Protein AF-A0A847F8D8-F1 (afdb_monomer_lite)

pLDDT: mean 90.87, std 8.26, range [49.06, 98.25]

Foldseek 3Di:
DDPVVVVVVVVVLLVLLVVVAVLQVCCQQFQLEFEAEPNHTSPPDHSVVVQVSQQCLCVVLVDRHRSVLVVLLSVLSVVQLFANDYYHSSVQVSVVVVDPDPDDSSVSSCVVRVVGGPCRNDPDDAQAEEEEADLPPVNLVVVLVQLVSPSNSNRYAHAEYEDADDDPCVLVVSLVCSQADPVPGGRPFDWDADPVQCWIQTNNRTYHYHHDDALQVDDCVVSVDDNHHYDYPVVPDDDPVRVCSNVD

Sequence (248 aa):
MTKTNHLNQWKRKEELAERLLPLAGSLYRDFGVSVYVSGKSLLQLSPAEIIEAHRQARELWQEELDIADSLVVMETIRDLRPASARVDIARLVGHYRGEDNAGSLEDYTKQVLADIAGKNGDNGGDPQDVILYGFGRIGRLMARVLIDKTGGGDRCRLRAVVVRPGVAGDLKKRASLLQYDSVHGEFPGTVEVIEEEDALIVNGNYIQFIRASSPEEIDYTKYDIKDAIVVDNTGVFRDREGLSRHLE

Secondary structure (DSSP, 8-state):
--HHHHHHHHHHHHHHHHHHHHHHHHHHHHH-EEEEETTEEGGG--HHHHHHHHHHTHHHHSSPPPHHHHHHHHHHHHHH-PBSEEEEHHHHHHHHHHS---S-HHHHHHHHTGGGTT-TB--SS--EEEEEE--SHHHHHHHHHHHHTTTSS--EEEEEEEE----TTHHHHHHHHHHEETTTEE-SS-EEEETTTTEEEETTEEEEEEE-SSGGG--GGGGT--SPEEEE-SSS--SHHHHHGGG-

Radius of gyration: 22.62 Å; chains: 1; bounding box: 59×33×72 Å

Structure (mmCIF, N/CA/C/O backbone):
data_AF-A0A847F8D8-F1
#
_entry.id   AF-A0A847F8D8-F1
#
loop_
_atom_site.group_PDB
_atom_site.id
_atom_site.type_symbol
_atom_site.label_atom_id
_atom_site.label_alt_id
_atom_site.label_comp_id
_atom_site.label_asym_id
_atom_site.label_entity_id
_atom_site.label_seq_id
_atom_site.pdbx_PDB_ins_code
_atom_site.Cartn_x
_atom_site.Cartn_y
_atom_site.Cartn_z
_atom_site.occupancy
_atom_site.B_iso_or_equiv
_atom_site.auth_seq_id
_atom_site.auth_comp_id
_atom_site.auth_asym_id
_atom_site.auth_atom_id
_atom_site.pdbx_PDB_model_num
ATOM 1 N N . MET A 1 1 ? -9.992 16.720 38.446 1.00 51.34 1 MET A N 1
ATOM 2 C CA . MET A 1 1 ? -9.142 15.573 38.055 1.00 51.34 1 MET A CA 1
ATOM 3 C C . MET A 1 1 ? -7.708 15.861 38.483 1.00 51.34 1 MET A C 1
ATOM 5 O O . MET A 1 1 ? -7.216 16.944 38.200 1.00 51.34 1 MET A O 1
ATOM 9 N N . THR A 1 2 ? -7.062 14.968 39.233 1.00 49.06 2 THR A N 1
ATOM 10 C CA . THR A 1 2 ? -5.659 15.117 39.671 1.00 49.06 2 THR A CA 1
ATOM 11 C C . THR A 1 2 ? -4.694 14.853 38.510 1.00 49.06 2 THR A C 1
ATOM 13 O O . THR A 1 2 ? -4.996 14.048 37.634 1.00 49.06 2 THR A O 1
ATOM 16 N N . LYS A 1 3 ? -3.520 15.505 38.495 1.00 60.41 3 LYS A N 1
ATOM 17 C CA . LYS A 1 3 ? -2.505 15.384 37.420 1.00 60.41 3 LYS A CA 1
ATOM 18 C C . LYS A 1 3 ? -2.132 13.926 37.085 1.00 60.41 3 LYS A C 1
ATOM 20 O O . LYS A 1 3 ? -1.938 13.601 35.920 1.00 60.41 3 LYS A O 1
ATOM 25 N N . THR A 1 4 ? -2.123 13.037 38.081 1.00 63.59 4 THR A N 1
ATOM 26 C CA . THR A 1 4 ? -1.890 11.587 37.928 1.00 63.59 4 THR A CA 1
ATOM 27 C C . THR A 1 4 ? -2.934 10.896 37.041 1.00 63.59 4 THR A C 1
ATOM 29 O O . THR A 1 4 ? -2.613 9.935 36.350 1.00 63.59 4 THR A O 1
ATOM 32 N N . ASN A 1 5 ? -4.171 11.403 37.004 1.00 80.75 5 ASN A N 1
ATOM 33 C CA . ASN A 1 5 ? -5.249 10.824 36.204 1.00 80.75 5 ASN A CA 1
ATOM 34 C C . ASN A 1 5 ? -5.017 11.026 34.696 1.00 80.75 5 ASN A C 1
ATOM 36 O O . ASN A 1 5 ? -5.225 10.105 33.915 1.00 80.75 5 ASN A O 1
ATOM 40 N N . HIS A 1 6 ? -4.503 12.192 34.289 1.00 82.56 6 HIS A N 1
ATOM 41 C CA . HIS A 1 6 ? -4.218 12.479 32.877 1.00 82.56 6 HIS A CA 1
ATOM 42 C C . HIS A 1 6 ? -3.085 11.609 32.323 1.00 82.56 6 HIS A C 1
ATOM 44 O O . HIS A 1 6 ? -3.197 11.087 31.218 1.00 82.56 6 HIS A O 1
ATOM 50 N N . LEU A 1 7 ? -2.019 11.402 33.105 1.00 85.44 7 LEU A N 1
ATOM 51 C CA . LEU A 1 7 ? -0.907 10.544 32.690 1.00 85.44 7 LEU A CA 1
ATOM 52 C C . LEU A 1 7 ? -1.338 9.077 32.565 1.00 85.44 7 LEU A C 1
ATOM 54 O O . LEU A 1 7 ? -0.949 8.402 31.618 1.00 85.44 7 LEU A O 1
ATOM 58 N N . ASN A 1 8 ? -2.162 8.584 33.491 1.00 90.19 8 ASN A N 1
ATOM 59 C CA . ASN A 1 8 ? -2.668 7.212 33.425 1.00 90.19 8 ASN A CA 1
ATOM 60 C C . ASN A 1 8 ? -3.623 7.005 32.240 1.00 90.19 8 ASN A C 1
ATOM 62 O O . ASN A 1 8 ? -3.561 5.967 31.587 1.00 90.19 8 ASN A O 1
ATOM 66 N N . GLN A 1 9 ? -4.466 7.994 31.927 1.00 87.94 9 GLN A N 1
ATOM 67 C CA . GLN A 1 9 ? -5.305 7.965 30.725 1.00 87.94 9 GLN A CA 1
ATOM 68 C C . GLN A 1 9 ? -4.467 7.926 29.444 1.00 87.94 9 GLN A C 1
ATOM 70 O O . GLN A 1 9 ? -4.774 7.144 28.550 1.00 87.94 9 GLN A O 1
ATOM 75 N N . TRP A 1 10 ? -3.395 8.724 29.370 1.00 90.19 10 TRP A N 1
ATOM 76 C CA . TRP A 1 10 ? -2.467 8.686 28.239 1.00 90.19 10 TRP A CA 1
ATOM 77 C C . TRP A 1 10 ? -1.829 7.305 28.074 1.00 90.19 10 TRP A C 1
ATOM 79 O O . TRP A 1 10 ? -1.925 6.723 27.000 1.00 90.19 10 TRP A O 1
ATOM 89 N N . LYS A 1 11 ? -1.267 6.740 29.152 1.00 92.56 11 LYS A N 1
ATOM 90 C CA . LYS A 1 11 ? -0.649 5.402 29.129 1.00 92.56 11 LYS A CA 1
ATOM 91 C C . LYS A 1 11 ? -1.610 4.319 28.642 1.00 92.56 11 LYS A C 1
ATOM 93 O O . LYS A 1 11 ? -1.214 3.446 27.885 1.00 92.56 11 LYS A O 1
ATOM 98 N N . ARG A 1 12 ? -2.883 4.395 29.040 1.00 93.38 12 ARG A N 1
ATOM 99 C CA . ARG A 1 12 ? -3.911 3.457 28.572 1.00 93.38 12 ARG A CA 1
ATOM 100 C C . ARG A 1 12 ? -4.203 3.614 27.076 1.00 93.38 12 ARG A C 1
ATOM 102 O O . ARG A 1 12 ? -4.394 2.618 26.390 1.00 93.38 12 ARG A O 1
ATOM 109 N N . LYS A 1 13 ? -4.253 4.850 26.567 1.00 94.00 13 LYS A N 1
ATOM 110 C CA . LYS A 1 13 ? -4.415 5.110 25.127 1.00 94.00 13 LYS A CA 1
ATOM 111 C C . LYS A 1 13 ? -3.215 4.598 24.327 1.00 94.00 13 LYS A C 1
ATOM 113 O O . LYS A 1 13 ? -3.406 4.025 23.262 1.00 94.00 13 LYS A O 1
ATOM 118 N N . GLU A 1 14 ? -2.012 4.775 24.859 1.00 95.62 14 GLU A N 1
ATOM 119 C CA . GLU A 1 14 ? -0.760 4.293 24.270 1.00 95.62 14 GLU A CA 1
ATOM 120 C C . GLU A 1 14 ? -0.717 2.762 24.199 1.00 95.62 14 GLU A C 1
ATOM 122 O O . GLU A 1 14 ? -0.520 2.224 23.115 1.00 95.62 14 GLU A O 1
ATOM 127 N N . GLU A 1 15 ? -1.047 2.065 25.291 1.00 96.81 15 GLU A N 1
ATOM 128 C CA . GLU A 1 15 ? -1.172 0.599 25.319 1.00 96.81 15 GLU A CA 1
ATOM 129 C C . GLU A 1 15 ? -2.166 0.081 24.263 1.00 96.81 15 GLU A C 1
ATOM 131 O O . GLU A 1 15 ? -1.890 -0.877 23.541 1.00 96.81 15 GLU A O 1
ATOM 136 N N . LEU A 1 16 ? -3.335 0.719 24.139 1.00 96.38 16 LEU A N 1
ATOM 137 C CA . LEU A 1 16 ? -4.322 0.339 23.126 1.00 96.38 16 LEU A CA 1
ATOM 138 C C . LEU A 1 16 ? -3.817 0.617 21.705 1.00 96.38 16 LEU A C 1
ATOM 140 O O . LEU A 1 16 ? -3.985 -0.227 20.829 1.00 96.38 16 LEU A O 1
ATOM 144 N N . ALA A 1 17 ? -3.172 1.761 21.470 1.00 96.06 17 ALA A N 1
ATOM 145 C CA . ALA A 1 17 ? -2.610 2.106 20.168 1.00 96.06 17 ALA A CA 1
ATOM 146 C C . ALA A 1 17 ? -1.501 1.128 19.741 1.00 96.06 17 ALA A C 1
ATOM 148 O O . ALA A 1 17 ? -1.467 0.711 18.584 1.00 96.06 17 ALA A O 1
ATOM 149 N N . GLU A 1 18 ? -0.649 0.692 20.672 1.00 96.62 18 GLU A N 1
ATOM 150 C CA . GLU A 1 18 ? 0.360 -0.346 20.429 1.00 96.62 18 GLU A CA 1
ATOM 151 C C . GLU A 1 18 ? -0.264 -1.677 20.000 1.00 96.62 18 GLU A C 1
ATOM 153 O O . GLU A 1 18 ? 0.295 -2.366 19.149 1.00 96.62 18 GLU A O 1
ATOM 158 N N . ARG A 1 19 ? -1.448 -2.027 20.522 1.00 97.06 19 ARG A N 1
ATOM 159 C CA . ARG A 1 19 ? -2.194 -3.225 20.096 1.00 97.06 19 ARG A CA 1
ATOM 160 C C . ARG A 1 19 ? -2.784 -3.098 18.692 1.00 97.06 19 ARG A C 1
ATOM 162 O O . ARG A 1 19 ? -2.912 -4.113 18.006 1.00 97.06 19 ARG A O 1
ATOM 169 N N . LEU A 1 20 ? -3.130 -1.888 18.246 1.00 96.75 20 LEU A N 1
ATOM 170 C CA . LEU A 1 20 ? -3.666 -1.668 16.898 1.00 96.75 20 LEU A CA 1
ATOM 171 C C . LEU A 1 20 ? -2.607 -1.880 15.811 1.00 96.75 20 LEU A C 1
ATOM 173 O O . LEU A 1 20 ? -2.947 -2.350 14.730 1.00 96.75 20 LEU A O 1
ATOM 177 N N . LEU A 1 21 ? -1.334 -1.584 16.086 1.00 94.88 21 LEU A N 1
ATOM 178 C CA . LEU A 1 21 ? -0.241 -1.714 15.114 1.00 94.88 21 LEU A CA 1
ATOM 179 C C . LEU A 1 21 ? -0.084 -3.125 14.518 1.00 94.88 21 LEU A C 1
ATOM 181 O O . LEU A 1 21 ? -0.177 -3.264 13.293 1.00 94.88 21 LEU A O 1
ATOM 185 N N . PRO A 1 22 ? 0.130 -4.192 15.318 1.00 95.19 22 PRO A N 1
ATOM 186 C CA . PRO A 1 22 ? 0.265 -5.536 14.771 1.00 95.19 22 PRO A CA 1
ATOM 187 C C . PRO A 1 22 ? -1.022 -5.999 14.089 1.00 95.19 22 PRO A C 1
ATOM 189 O O . PRO A 1 22 ? -0.943 -6.706 13.086 1.00 95.19 22 PRO A O 1
ATOM 192 N N . LEU A 1 23 ? -2.186 -5.566 14.587 1.00 96.50 23 LEU A N 1
ATOM 193 C CA . LEU A 1 23 ? -3.485 -5.921 14.027 1.00 96.50 23 LEU A CA 1
ATOM 194 C C . LEU A 1 23 ? -3.730 -5.253 12.666 1.00 96.50 23 LEU A C 1
ATOM 196 O O . LEU A 1 23 ? -4.197 -5.908 11.741 1.00 96.50 23 LEU A O 1
ATOM 200 N N . ALA A 1 24 ? -3.359 -3.980 12.499 1.00 95.12 24 ALA A N 1
ATOM 201 C CA . ALA A 1 24 ? -3.389 -3.303 11.203 1.00 95.12 24 ALA A CA 1
ATOM 202 C C . ALA A 1 24 ? -2.470 -4.024 10.209 1.00 95.12 24 ALA A C 1
ATOM 204 O O . ALA A 1 24 ? -2.883 -4.336 9.093 1.00 95.12 24 ALA A O 1
ATOM 205 N N . GLY A 1 25 ? -1.251 -4.357 10.646 1.00 92.12 25 GLY A N 1
ATOM 206 C CA . GLY A 1 25 ? -0.294 -5.108 9.839 1.00 92.12 25 GLY A CA 1
ATOM 207 C C . GLY A 1 25 ? -0.801 -6.493 9.426 1.00 92.12 25 GLY A C 1
ATOM 208 O O . GLY A 1 25 ? -0.616 -6.876 8.274 1.00 92.12 25 GLY A O 1
ATOM 209 N N . SER A 1 26 ? -1.443 -7.244 10.328 1.00 93.00 26 SER A N 1
ATOM 210 C CA . SER A 1 26 ? -2.018 -8.556 9.996 1.00 93.00 26 SER A CA 1
ATOM 211 C C . SER A 1 26 ? -3.212 -8.431 9.056 1.00 93.00 26 SER A C 1
ATOM 213 O O . SER A 1 26 ? -3.276 -9.142 8.066 1.00 93.00 26 SER A O 1
ATOM 215 N N . LEU A 1 27 ? -4.123 -7.482 9.293 1.00 93.88 27 LEU A N 1
ATOM 216 C CA . LEU A 1 27 ? -5.275 -7.249 8.414 1.00 93.88 27 LEU A CA 1
ATOM 217 C C . LEU A 1 27 ? -4.852 -6.917 6.977 1.00 93.88 27 LEU A C 1
ATOM 219 O O . LEU A 1 27 ? -5.444 -7.419 6.020 1.00 93.88 27 LEU A O 1
ATOM 223 N N . TYR A 1 28 ? -3.798 -6.116 6.829 1.00 90.44 28 TYR A N 1
ATOM 224 C CA . TYR A 1 28 ? -3.234 -5.786 5.527 1.00 90.44 28 TYR A CA 1
ATOM 225 C C . TYR A 1 28 ? -2.573 -6.989 4.857 1.00 90.44 28 TYR A C 1
ATOM 227 O O . TYR A 1 28 ? -2.882 -7.275 3.708 1.00 90.44 28 TYR A O 1
ATOM 235 N N . ARG A 1 29 ? -1.697 -7.719 5.558 1.00 87.62 29 ARG A N 1
ATOM 236 C CA . ARG A 1 29 ? -0.964 -8.849 4.960 1.00 87.62 29 ARG A CA 1
ATOM 237 C C . ARG A 1 29 ? -1.841 -10.066 4.682 1.00 87.62 29 ARG A C 1
ATOM 239 O O . ARG A 1 29 ? -1.663 -10.711 3.656 1.00 87.62 29 ARG A O 1
ATOM 246 N N . ASP A 1 30 ? -2.752 -10.383 5.594 1.00 90.06 30 ASP A N 1
ATOM 247 C CA . ASP A 1 30 ? -3.495 -11.644 5.564 1.00 90.06 30 ASP A CA 1
ATOM 248 C C . ASP A 1 30 ? -4.779 -11.520 4.732 1.00 90.06 30 ASP A C 1
ATOM 250 O O . ASP A 1 30 ? -5.239 -12.504 4.155 1.00 90.06 30 ASP A O 1
ATOM 254 N N . PHE A 1 31 ? -5.356 -10.314 4.654 1.00 91.06 31 PHE A N 1
ATOM 255 C CA . PHE A 1 31 ? -6.635 -10.074 3.975 1.00 91.06 31 PHE A CA 1
ATOM 256 C C . PHE A 1 31 ? -6.605 -8.908 2.974 1.00 91.06 31 PHE A C 1
ATOM 258 O O . PHE A 1 31 ? -7.607 -8.646 2.312 1.00 91.06 31 PHE A O 1
ATOM 265 N N . GLY A 1 32 ? -5.501 -8.166 2.840 1.00 89.50 32 GLY A N 1
ATOM 266 C CA . GLY A 1 32 ? -5.465 -6.957 2.010 1.00 89.50 32 GLY A CA 1
ATOM 267 C C . GLY A 1 32 ? -6.419 -5.866 2.508 1.00 89.50 32 GLY A C 1
ATOM 268 O O . GLY A 1 32 ? -6.973 -5.101 1.716 1.00 89.50 32 GLY A O 1
ATOM 269 N N . VAL A 1 33 ? -6.687 -5.825 3.817 1.00 92.12 33 VAL A N 1
ATOM 270 C CA . VAL A 1 33 ? -7.542 -4.799 4.418 1.00 92.12 33 VAL A CA 1
ATOM 271 C C . VAL A 1 33 ? -6.687 -3.638 4.899 1.00 92.12 33 VAL A C 1
ATOM 273 O O . VAL A 1 33 ? -5.892 -3.761 5.828 1.00 92.12 33 VAL A O 1
ATOM 276 N N . SER A 1 34 ? -6.889 -2.480 4.280 1.00 92.19 34 SER A N 1
ATOM 277 C CA . SER A 1 34 ? -6.265 -1.229 4.701 1.00 92.19 34 SER A CA 1
ATOM 278 C C . SER A 1 34 ? -7.202 -0.477 5.639 1.00 92.19 34 SER A C 1
ATOM 280 O O . SER A 1 34 ? -8.315 -0.102 5.262 1.00 92.19 34 SER A O 1
ATOM 282 N N . VAL A 1 35 ? -6.745 -0.264 6.868 1.00 94.69 35 VAL A N 1
ATOM 283 C CA . VAL A 1 35 ? -7.531 0.358 7.936 1.00 94.69 35 VAL A CA 1
ATOM 284 C C . VAL A 1 35 ? -7.136 1.820 8.097 1.00 94.69 35 VAL A C 1
ATOM 286 O O . VAL A 1 35 ? -5.951 2.148 8.180 1.00 94.69 35 VAL A O 1
ATOM 289 N N . TYR A 1 36 ? -8.140 2.686 8.168 1.00 94.75 36 TYR A N 1
ATOM 290 C CA . TYR A 1 36 ? -7.998 4.128 8.280 1.00 94.75 36 TYR A CA 1
ATOM 291 C C . TYR A 1 36 ? -8.745 4.661 9.502 1.00 94.75 36 TYR A C 1
ATOM 293 O O . TYR A 1 36 ? -9.772 4.121 9.912 1.00 94.75 36 TYR A O 1
ATOM 301 N N . VAL A 1 37 ? -8.254 5.768 10.050 1.00 93.56 37 VAL A N 1
ATOM 302 C CA . VAL A 1 37 ? -8.972 6.597 11.022 1.00 93.56 37 VAL A CA 1
ATOM 303 C C . VAL A 1 37 ? -8.983 8.021 10.491 1.00 93.56 37 VAL A C 1
ATOM 305 O O . VAL A 1 37 ? -7.928 8.645 10.368 1.00 93.56 37 VAL A O 1
ATOM 308 N N . SER A 1 38 ? -10.168 8.532 10.152 1.00 86.12 38 SER A N 1
ATOM 309 C CA . SER A 1 38 ? -10.338 9.882 9.596 1.00 86.12 38 SER A CA 1
ATOM 310 C C . SER A 1 38 ? -9.445 10.120 8.368 1.00 86.12 38 SER A C 1
ATOM 312 O O . SER A 1 38 ? -8.762 11.139 8.256 1.00 86.12 38 SER A O 1
ATOM 314 N N . GLY A 1 39 ? -9.386 9.134 7.467 1.00 86.62 39 GLY A N 1
ATOM 315 C CA . GLY A 1 39 ? -8.574 9.171 6.248 1.00 86.62 39 GLY A CA 1
ATOM 316 C C . GLY A 1 39 ? -7.073 8.905 6.427 1.00 86.62 39 GLY A C 1
ATOM 317 O O . GLY A 1 39 ? -6.358 8.825 5.428 1.00 86.62 39 GLY A O 1
ATOM 318 N N . LYS A 1 40 ? -6.571 8.718 7.655 1.00 90.19 40 LYS A N 1
ATOM 319 C CA . LYS A 1 40 ? -5.166 8.353 7.915 1.00 90.19 40 LYS A CA 1
ATOM 320 C C . LYS A 1 40 ? -5.012 6.840 8.032 1.00 90.19 40 LYS A C 1
ATOM 322 O O . LYS A 1 40 ? -5.653 6.234 8.883 1.00 90.19 40 LYS A O 1
ATOM 327 N N . SER A 1 41 ? -4.171 6.238 7.187 1.00 91.25 41 SER A N 1
ATOM 328 C CA . SER A 1 41 ? -3.877 4.795 7.234 1.00 91.25 41 SER A CA 1
ATOM 329 C C . SER A 1 41 ? -3.147 4.445 8.525 1.00 91.25 41 SER A C 1
ATOM 331 O O . SER A 1 41 ? -2.182 5.122 8.857 1.00 91.25 41 SER A O 1
ATOM 333 N N . LEU A 1 42 ? -3.557 3.382 9.220 1.00 92.69 42 LEU A N 1
ATOM 334 C CA . LEU A 1 42 ? -2.922 2.947 10.470 1.00 92.69 42 LEU A CA 1
ATOM 335 C C . LEU A 1 42 ? -1.605 2.177 10.267 1.00 92.69 42 LEU A C 1
ATOM 337 O O . LEU A 1 42 ? -0.864 1.995 11.227 1.00 92.69 42 LEU A O 1
ATOM 341 N N . LEU A 1 43 ? -1.288 1.734 9.044 1.00 85.62 43 LEU A N 1
ATOM 342 C CA . LEU A 1 43 ? -0.133 0.859 8.771 1.00 85.62 43 LEU A CA 1
ATOM 343 C C . LEU A 1 43 ? 1.235 1.503 9.000 1.00 85.62 43 LEU A C 1
ATOM 345 O O . LEU A 1 43 ? 2.209 0.794 9.229 1.00 85.62 43 LEU A O 1
ATOM 349 N N . GLN A 1 44 ? 1.311 2.827 8.895 1.00 79.88 44 GLN A N 1
ATOM 350 C CA . GLN A 1 44 ? 2.571 3.574 8.929 1.00 79.88 44 GLN A CA 1
ATOM 351 C C . GLN A 1 44 ? 2.633 4.572 10.091 1.00 79.88 44 GLN A C 1
ATOM 353 O O . GLN A 1 44 ? 3.532 5.406 10.131 1.00 79.88 44 GLN A O 1
ATOM 358 N N . LEU A 1 45 ? 1.677 4.520 11.022 1.00 89.88 45 LEU A N 1
ATOM 359 C CA . LEU A 1 45 ? 1.629 5.453 12.145 1.00 89.88 45 LEU A CA 1
ATOM 360 C C . LEU A 1 45 ? 2.373 4.902 13.355 1.00 89.88 45 LEU A C 1
ATOM 362 O O . LEU A 1 45 ? 2.394 3.703 13.606 1.00 89.88 45 LEU A O 1
ATOM 366 N N . SER A 1 46 ? 2.937 5.799 14.149 1.00 94.31 46 SER A N 1
ATOM 367 C CA . SER A 1 46 ? 3.360 5.526 15.521 1.00 94.31 46 SER A CA 1
ATOM 368 C C . SER A 1 46 ? 2.160 5.516 16.485 1.00 94.31 46 SER A C 1
ATOM 370 O O . SER A 1 46 ? 1.112 6.093 16.172 1.00 94.31 46 SER A O 1
ATOM 372 N N . PRO A 1 47 ? 2.289 4.946 17.702 1.00 95.31 47 PRO A N 1
ATOM 373 C CA . PRO A 1 47 ? 1.218 4.987 18.702 1.00 95.31 47 PRO A CA 1
ATOM 374 C C . PRO A 1 47 ? 0.715 6.409 18.996 1.00 95.31 47 PRO A C 1
ATOM 376 O O . PRO A 1 47 ? -0.489 6.642 19.078 1.00 95.31 47 PRO A O 1
ATOM 379 N N . ALA A 1 48 ? 1.621 7.389 19.077 1.00 94.19 48 ALA A N 1
ATOM 380 C CA . ALA A 1 48 ? 1.261 8.789 19.296 1.00 94.19 48 ALA A CA 1
ATOM 381 C C . ALA A 1 48 ? 0.427 9.373 18.140 1.00 94.19 48 ALA A C 1
ATOM 383 O O . ALA A 1 48 ? -0.542 10.096 18.376 1.00 94.19 48 ALA A O 1
ATOM 384 N N . GLU A 1 49 ? 0.766 9.038 16.894 1.00 94.50 49 GLU A N 1
ATOM 385 C CA . GLU A 1 49 ? 0.011 9.477 15.716 1.00 94.50 49 GLU A CA 1
ATOM 386 C C . GLU A 1 49 ? -1.353 8.790 15.611 1.00 94.50 49 GLU A C 1
ATOM 388 O O . GLU A 1 49 ? -2.319 9.428 15.190 1.00 94.50 49 GLU A O 1
ATOM 393 N N . ILE A 1 50 ? -1.461 7.529 16.042 1.00 95.25 50 ILE A N 1
ATOM 394 C CA . ILE A 1 50 ? -2.746 6.830 16.164 1.00 95.25 50 ILE A CA 1
ATOM 395 C C . ILE A 1 50 ? -3.644 7.565 17.162 1.00 95.25 50 ILE A C 1
ATOM 397 O O . ILE A 1 50 ? -4.790 7.872 16.830 1.00 95.25 50 ILE A O 1
ATOM 401 N N . ILE A 1 51 ? -3.136 7.890 18.356 1.00 94.75 51 ILE A N 1
ATOM 402 C CA . ILE A 1 51 ? -3.893 8.637 19.375 1.00 94.75 51 ILE A CA 1
ATOM 403 C C . ILE A 1 51 ? -4.362 9.984 18.814 1.00 94.75 51 ILE A C 1
ATOM 405 O O . ILE A 1 51 ? -5.523 10.360 18.981 1.00 94.75 51 ILE A O 1
ATOM 409 N N . GLU A 1 52 ? -3.484 10.707 18.118 1.00 93.12 52 GLU A N 1
ATOM 410 C CA . GLU A 1 52 ? -3.842 11.985 17.504 1.00 93.12 52 GLU A CA 1
ATOM 411 C C . GLU A 1 52 ? -4.907 11.823 16.408 1.00 93.12 52 GLU A C 1
ATOM 413 O O . GLU A 1 52 ? -5.841 12.621 16.351 1.00 93.12 52 GLU A O 1
ATOM 418 N N . ALA A 1 53 ? -4.827 10.782 15.572 1.00 92.50 53 ALA A N 1
ATOM 419 C CA . ALA A 1 53 ? -5.835 10.501 14.547 1.00 92.50 53 ALA A CA 1
ATOM 420 C C . ALA A 1 53 ? -7.226 10.229 15.154 1.00 92.50 53 ALA A C 1
ATOM 422 O O . ALA A 1 53 ? -8.231 10.723 14.640 1.00 92.50 53 ALA A O 1
ATOM 423 N N . HIS A 1 54 ? -7.284 9.511 16.280 1.00 94.31 54 HIS A N 1
ATOM 424 C CA . HIS A 1 54 ? -8.526 9.264 17.024 1.00 94.31 54 HIS A CA 1
ATOM 425 C C . HIS A 1 54 ? -9.091 10.548 17.636 1.00 94.31 54 HIS A C 1
ATOM 427 O O . HIS A 1 54 ? -10.295 10.802 17.561 1.00 94.31 54 HIS A O 1
ATOM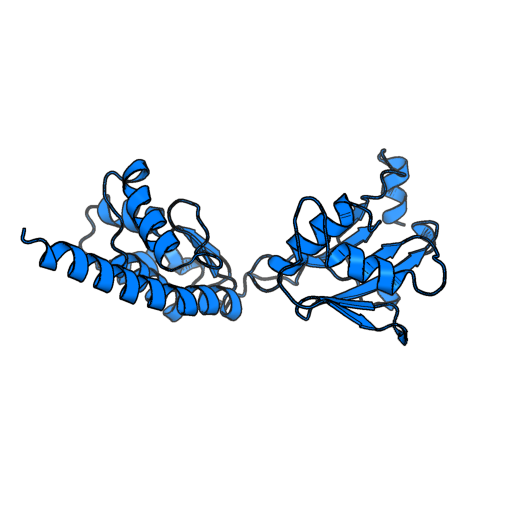 433 N N . ARG A 1 55 ? -8.217 11.410 18.170 1.00 91.19 55 ARG A N 1
ATOM 434 C CA . ARG A 1 55 ? -8.607 12.727 18.686 1.00 91.19 55 ARG A CA 1
ATOM 435 C C . ARG A 1 55 ? -9.185 13.623 17.594 1.00 91.19 55 ARG A C 1
ATOM 437 O O . ARG A 1 55 ? -10.141 14.348 17.850 1.00 91.19 55 ARG A O 1
ATOM 444 N N . GLN A 1 56 ? -8.615 13.584 16.391 1.00 88.19 56 GLN A N 1
ATOM 445 C CA . GLN A 1 56 ? -9.055 14.392 15.248 1.00 88.19 56 GLN A CA 1
ATOM 446 C C . GLN A 1 56 ? -10.404 13.946 14.674 1.00 88.19 56 GLN A C 1
ATOM 448 O O . GLN A 1 56 ? -11.098 14.767 14.080 1.00 88.19 56 GLN A O 1
ATOM 453 N N . ALA A 1 57 ? -10.838 12.705 14.923 1.00 85.25 57 ALA A N 1
ATOM 454 C CA . ALA A 1 57 ? -12.155 12.223 14.493 1.00 85.25 57 ALA A CA 1
ATOM 455 C C . ALA A 1 57 ? -13.317 13.110 14.985 1.00 85.25 57 ALA A C 1
ATOM 457 O O . ALA A 1 57 ? -14.319 13.247 14.281 1.00 85.25 57 ALA A O 1
ATOM 458 N N . ARG A 1 58 ? -13.142 13.804 16.122 1.00 85.44 58 ARG A N 1
ATOM 459 C CA . ARG A 1 58 ? -14.120 14.761 16.669 1.00 85.44 58 ARG A CA 1
ATOM 460 C C . ARG A 1 58 ? -14.483 15.901 15.720 1.00 85.44 58 ARG A C 1
ATOM 462 O O . ARG A 1 58 ? -15.564 16.463 15.838 1.00 85.44 58 ARG A O 1
ATOM 469 N N . GLU A 1 59 ? -13.584 16.270 14.808 1.00 80.50 59 GLU A N 1
ATOM 470 C CA . GLU A 1 59 ? -13.819 17.360 13.855 1.00 80.50 59 GLU A CA 1
ATOM 471 C C . GLU A 1 59 ? -14.856 16.967 12.798 1.00 80.50 59 GLU A C 1
ATOM 473 O O . GLU A 1 59 ? -15.610 17.817 12.332 1.00 80.50 59 GLU A O 1
ATOM 478 N N . LEU A 1 60 ? -14.923 15.677 12.457 1.00 75.31 60 LEU A N 1
ATOM 479 C CA . LEU A 1 60 ? -15.844 15.131 11.460 1.00 75.31 60 LEU A CA 1
ATOM 480 C C . LEU A 1 60 ? -17.109 14.538 12.095 1.00 75.31 60 LEU A C 1
ATOM 482 O O . LEU A 1 60 ? -18.189 14.667 11.526 1.00 75.31 60 LEU A O 1
ATOM 486 N N . TRP A 1 61 ? -16.981 13.914 13.270 1.00 76.31 61 TRP A N 1
ATOM 487 C CA . TRP A 1 61 ? -18.037 13.103 13.893 1.00 76.31 61 TRP A CA 1
ATOM 488 C C . TRP A 1 61 ? -18.542 13.652 15.233 1.00 76.31 61 TRP A C 1
ATOM 490 O O . TRP A 1 61 ? -19.239 12.952 15.955 1.00 76.31 61 TRP A O 1
ATOM 500 N N . GLN A 1 62 ? -18.199 14.901 15.573 1.00 72.50 62 GLN A N 1
ATOM 501 C CA . GLN A 1 62 ? -18.582 15.623 16.803 1.00 72.50 62 GLN A CA 1
ATOM 502 C C . GLN A 1 62 ? -18.066 15.029 18.128 1.00 72.50 62 GLN A C 1
ATOM 504 O O . GLN A 1 62 ? -18.041 15.734 19.137 1.00 72.50 62 GLN A O 1
ATOM 509 N N . GLU A 1 63 ? -17.575 13.789 18.128 1.00 80.25 63 GLU A N 1
ATOM 510 C CA . GLU A 1 63 ? -17.000 13.106 19.286 1.00 80.25 63 GLU A CA 1
ATOM 511 C C . GLU A 1 63 ? -15.632 12.486 18.985 1.00 80.25 63 GLU A C 1
ATOM 513 O O . GLU A 1 63 ? -15.324 12.098 17.858 1.00 80.25 63 GLU A O 1
ATOM 518 N N . GLU A 1 64 ? -14.801 12.368 20.023 1.00 85.31 64 GLU A N 1
ATOM 519 C CA . GLU A 1 64 ? -13.557 11.603 19.942 1.00 85.31 64 GLU A CA 1
ATOM 520 C C . GLU A 1 64 ? -13.865 10.109 19.734 1.00 85.31 64 GLU A C 1
ATOM 522 O O . GLU A 1 64 ? -14.772 9.543 20.356 1.00 85.31 64 GLU A O 1
ATOM 527 N N . LEU A 1 65 ? -13.098 9.468 18.849 1.00 92.38 65 LEU A N 1
ATOM 528 C CA . LEU A 1 65 ? -13.156 8.023 18.656 1.00 92.38 65 LEU A CA 1
ATOM 529 C C . LEU A 1 65 ? -12.386 7.343 19.793 1.00 92.38 65 LEU A C 1
ATOM 531 O O . LEU A 1 65 ? -11.207 7.638 19.995 1.00 92.38 65 LEU A O 1
ATOM 535 N N . ASP A 1 66 ? -13.024 6.425 20.522 1.00 94.12 66 ASP A N 1
ATOM 536 C CA . ASP A 1 66 ? -12.307 5.629 21.519 1.00 94.12 66 ASP A CA 1
ATOM 537 C C . ASP A 1 66 ? -11.412 4.611 20.795 1.00 94.12 66 ASP A C 1
ATOM 539 O O . ASP A 1 66 ? -11.843 3.916 19.877 1.00 94.12 66 ASP A O 1
ATOM 543 N N . ILE A 1 67 ? -10.150 4.510 21.209 1.00 95.62 67 ILE A N 1
ATOM 544 C CA . ILE A 1 67 ? -9.199 3.535 20.657 1.00 95.62 67 ILE A CA 1
ATOM 545 C C . ILE A 1 67 ? -9.676 2.104 20.960 1.00 95.62 67 ILE A C 1
ATOM 547 O O . ILE A 1 67 ? -9.414 1.185 20.185 1.00 95.62 67 ILE A O 1
ATOM 551 N N . ALA A 1 68 ? -10.414 1.911 22.059 1.00 96.06 68 ALA A N 1
ATOM 552 C CA . ALA A 1 68 ? -11.045 0.635 22.374 1.00 96.06 68 ALA A CA 1
ATOM 553 C C . ALA A 1 68 ? -12.106 0.233 21.332 1.00 96.06 68 ALA A C 1
ATOM 555 O O . ALA A 1 68 ? -12.155 -0.938 20.959 1.00 96.06 68 ALA A O 1
ATOM 556 N N . ASP A 1 69 ? -12.890 1.183 20.810 1.00 96.12 69 ASP A N 1
ATOM 557 C CA . ASP A 1 69 ? -13.864 0.915 19.740 1.00 96.12 69 ASP A CA 1
ATOM 558 C C . ASP A 1 69 ? -13.141 0.472 18.461 1.00 96.12 69 ASP A C 1
ATOM 560 O O . ASP A 1 69 ? -13.528 -0.506 17.822 1.00 96.12 69 ASP A O 1
ATOM 564 N N . SER A 1 70 ? -12.036 1.142 18.117 1.00 97.06 70 SER A N 1
ATOM 565 C CA . SER A 1 70 ? -11.199 0.765 16.972 1.00 97.06 70 SER A CA 1
ATOM 566 C C . SER A 1 70 ? -10.635 -0.643 17.092 1.00 97.06 70 SER A C 1
ATOM 568 O O . SER A 1 70 ? -10.596 -1.378 16.105 1.00 97.06 70 SER A O 1
ATOM 570 N N . LEU A 1 71 ? -10.229 -1.036 18.298 1.00 97.44 71 LEU A N 1
ATOM 571 C CA . LEU A 1 71 ? -9.757 -2.386 18.566 1.00 97.44 71 LEU A CA 1
ATOM 572 C C . LEU A 1 71 ? -10.871 -3.418 18.343 1.00 97.44 71 LEU A C 1
ATOM 574 O O . LEU A 1 71 ? -10.635 -4.392 17.633 1.00 97.44 71 LEU A O 1
ATOM 578 N N . VAL A 1 72 ? -12.082 -3.173 18.859 1.00 97.81 72 VAL A N 1
ATOM 579 C CA . VAL A 1 72 ? -13.254 -4.044 18.641 1.00 97.81 72 VAL A CA 1
ATOM 580 C C . VAL A 1 72 ? -13.552 -4.194 17.151 1.00 97.81 72 VAL A C 1
ATOM 582 O O . VAL A 1 72 ? -13.712 -5.313 16.662 1.00 97.81 72 VAL A O 1
ATOM 585 N N . VAL A 1 73 ? -13.581 -3.087 16.404 1.00 97.81 73 VAL A N 1
ATOM 586 C CA . VAL A 1 73 ? -13.832 -3.106 14.955 1.00 97.81 73 VAL A CA 1
ATOM 587 C C . VAL A 1 73 ? -12.761 -3.923 14.235 1.00 97.81 73 VAL A C 1
ATOM 589 O O . VAL A 1 73 ? -13.090 -4.803 13.445 1.00 97.81 73 VAL A O 1
ATOM 592 N N . MET A 1 74 ? -11.479 -3.686 14.515 1.00 98.06 74 MET A N 1
ATOM 593 C CA . MET A 1 74 ? -10.383 -4.389 13.843 1.00 98.06 74 MET A CA 1
ATOM 594 C C . MET A 1 74 ? -10.314 -5.881 14.200 1.00 98.06 74 MET A C 1
ATOM 596 O O . MET A 1 74 ? -10.033 -6.699 13.323 1.00 98.06 74 MET A O 1
ATOM 600 N N . GLU A 1 75 ? -10.589 -6.255 15.452 1.00 98.19 75 GLU A N 1
ATOM 601 C CA . GLU A 1 75 ? -10.682 -7.659 15.871 1.00 98.19 75 GLU A CA 1
ATOM 602 C C . GLU A 1 75 ? -11.866 -8.346 15.175 1.00 98.19 75 GLU A C 1
ATOM 604 O O . GLU A 1 75 ? -11.700 -9.424 14.608 1.00 98.19 75 GLU A O 1
ATOM 609 N N . THR A 1 76 ? -13.012 -7.667 15.083 1.00 98.25 76 THR A N 1
ATOM 610 C CA . THR A 1 76 ? -14.184 -8.166 14.348 1.00 98.25 76 THR A CA 1
ATOM 611 C C . THR A 1 76 ? -13.877 -8.365 12.861 1.00 98.25 76 THR A C 1
ATOM 613 O O . THR A 1 76 ? -14.208 -9.406 12.296 1.00 98.25 76 THR A O 1
ATOM 616 N N . ILE A 1 77 ? -13.203 -7.404 12.216 1.00 97.69 77 ILE A N 1
ATOM 617 C CA . ILE A 1 77 ? -12.760 -7.521 10.817 1.00 97.69 77 ILE A CA 1
ATOM 618 C C . ILE A 1 77 ? -11.848 -8.736 10.651 1.00 97.69 77 ILE A C 1
ATOM 620 O O . ILE A 1 77 ? -12.023 -9.502 9.708 1.00 97.69 77 ILE A O 1
ATOM 624 N N . ARG A 1 78 ? -10.886 -8.947 11.553 1.00 97.50 78 ARG A N 1
ATOM 625 C CA . ARG A 1 78 ? -9.985 -10.104 11.477 1.00 97.50 78 ARG A CA 1
ATOM 626 C C . ARG A 1 78 ? -10.771 -11.412 11.539 1.00 97.50 78 ARG A C 1
ATOM 628 O O . ARG A 1 78 ? -10.524 -12.312 10.737 1.00 97.50 78 ARG A O 1
ATOM 635 N N . ASP A 1 79 ? -11.724 -11.503 12.456 1.00 97.69 79 ASP A N 1
ATOM 636 C CA . ASP A 1 79 ? -12.495 -12.721 12.695 1.00 97.69 79 ASP A CA 1
ATOM 637 C C . ASP A 1 79 ? -13.490 -13.009 11.550 1.00 97.69 79 ASP A C 1
ATOM 639 O O . ASP A 1 79 ? -13.752 -14.170 11.231 1.00 97.69 79 ASP A O 1
ATOM 643 N N . LEU A 1 80 ? -13.966 -11.969 10.853 1.00 96.94 80 LEU A N 1
ATOM 644 C CA . LEU A 1 80 ? -14.762 -12.085 9.624 1.00 96.94 80 LEU A CA 1
ATOM 645 C C . LEU A 1 80 ? -13.978 -12.637 8.427 1.00 96.94 80 LEU A C 1
ATOM 647 O O . LEU A 1 80 ? -14.597 -13.110 7.471 1.00 96.94 80 LEU A O 1
ATOM 651 N N . ARG A 1 81 ? -12.639 -12.557 8.454 1.00 96.06 81 ARG A N 1
ATOM 652 C CA . ARG A 1 81 ? -11.740 -12.980 7.363 1.00 96.06 81 ARG A CA 1
ATOM 653 C C . ARG A 1 81 ? -12.205 -12.457 5.992 1.00 96.06 81 ARG A C 1
ATOM 655 O O . ARG A 1 81 ? -12.513 -13.253 5.097 1.00 96.06 81 ARG A O 1
ATOM 662 N N . PRO A 1 82 ? -12.350 -11.133 5.835 1.00 94.56 82 PRO A N 1
ATOM 663 C CA . PRO A 1 82 ? -13.044 -10.546 4.708 1.00 94.56 82 PRO A CA 1
ATOM 664 C C . PRO A 1 82 ? -12.198 -10.579 3.439 1.00 94.56 82 PRO A C 1
ATOM 666 O O . PRO A 1 82 ? -11.012 -10.893 3.459 1.00 94.56 82 PRO A O 1
ATOM 669 N N . ALA A 1 83 ? -12.823 -10.205 2.335 1.00 92.19 83 ALA A N 1
ATOM 670 C CA . ALA A 1 83 ? -12.180 -9.774 1.105 1.00 92.19 83 ALA A CA 1
ATOM 671 C C . ALA A 1 83 ? -11.333 -8.506 1.328 1.00 92.19 83 ALA A C 1
ATOM 673 O O . ALA A 1 83 ? -11.564 -7.770 2.294 1.00 92.19 83 ALA A O 1
ATOM 674 N N . SER A 1 84 ? -10.397 -8.204 0.422 1.00 90.50 84 SER A N 1
ATOM 675 C CA . SER A 1 84 ? -9.622 -6.961 0.520 1.00 90.50 84 SER A CA 1
ATOM 676 C C . SER A 1 84 ? -10.529 -5.731 0.494 1.00 90.50 84 SER A C 1
ATOM 678 O O . SER A 1 84 ? -11.466 -5.627 -0.297 1.00 90.50 84 SER A O 1
ATOM 680 N N . ALA A 1 85 ? -10.260 -4.767 1.363 1.00 91.38 85 ALA A N 1
ATOM 681 C CA . ALA A 1 85 ? -11.125 -3.606 1.522 1.00 91.38 85 ALA A CA 1
ATOM 682 C C . ALA A 1 85 ? -10.360 -2.419 2.098 1.00 91.38 85 ALA A C 1
ATOM 684 O O . ALA A 1 85 ? -9.294 -2.560 2.697 1.00 91.38 85 ALA A O 1
ATOM 685 N N . ARG A 1 86 ? -10.939 -1.228 1.954 1.00 92.69 86 ARG A N 1
ATOM 686 C CA . ARG A 1 86 ? -10.515 -0.044 2.701 1.00 92.69 86 ARG A CA 1
ATOM 687 C C . ARG A 1 86 ? -11.596 0.286 3.710 1.00 92.69 86 ARG A C 1
ATOM 689 O O . ARG A 1 86 ? -12.731 0.545 3.317 1.00 92.69 86 ARG A O 1
ATOM 696 N N . VAL A 1 87 ? -11.245 0.263 4.989 1.00 94.56 87 VAL A N 1
ATOM 697 C CA . VAL A 1 87 ? -12.194 0.489 6.082 1.00 94.56 87 VAL A CA 1
ATOM 698 C C . VAL A 1 87 ? -11.759 1.715 6.866 1.00 94.56 87 VAL A C 1
ATOM 700 O O . VAL A 1 87 ? -10.656 1.738 7.404 1.00 94.56 87 VAL A O 1
ATOM 703 N N . ASP A 1 88 ? -12.620 2.731 6.931 1.00 95.19 88 ASP A N 1
ATOM 704 C CA . ASP A 1 88 ? -12.432 3.871 7.830 1.00 95.19 88 ASP A CA 1
ATOM 705 C C . ASP A 1 88 ? -13.237 3.641 9.113 1.00 95.19 88 ASP A C 1
ATOM 707 O O . ASP A 1 88 ? -14.471 3.611 9.089 1.00 95.19 88 ASP A O 1
ATOM 711 N N . ILE A 1 89 ? -12.529 3.449 10.227 1.00 95.38 89 ILE A N 1
ATOM 712 C CA . ILE A 1 89 ? -13.130 3.121 11.522 1.00 95.38 89 ILE A CA 1
ATOM 713 C C . ILE A 1 89 ? -13.948 4.295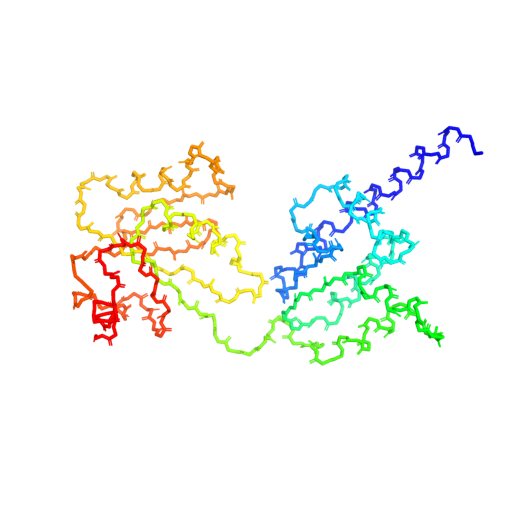 12.053 1.00 95.38 89 ILE A C 1
ATOM 715 O O . ILE A 1 89 ? -15.052 4.085 12.549 1.00 95.38 89 ILE A O 1
ATOM 719 N N . ALA A 1 90 ? -13.441 5.526 11.934 1.00 93.56 90 ALA A N 1
ATOM 720 C CA . ALA A 1 90 ? -14.143 6.705 12.438 1.00 93.56 90 ALA A CA 1
ATOM 721 C C . ALA A 1 90 ? -15.505 6.852 11.753 1.00 93.56 90 ALA A C 1
ATOM 723 O O . ALA A 1 90 ? -16.503 7.134 12.412 1.00 93.56 90 ALA A O 1
ATOM 724 N N . ARG A 1 91 ? -15.562 6.573 10.446 1.00 92.62 91 ARG A N 1
ATOM 725 C CA . ARG A 1 91 ? -16.821 6.536 9.703 1.00 92.62 91 ARG A CA 1
ATOM 726 C C . ARG A 1 91 ? -17.749 5.411 10.150 1.00 92.62 91 ARG A C 1
ATOM 728 O O . ARG A 1 91 ? -18.935 5.663 10.340 1.00 92.62 91 ARG A O 1
ATOM 735 N N . LEU A 1 92 ? -17.237 4.192 10.308 1.00 93.75 92 LEU A N 1
ATOM 736 C CA . LEU A 1 92 ? -18.044 3.043 10.731 1.00 93.75 92 LEU A CA 1
ATOM 737 C C . LEU A 1 92 ? -18.659 3.278 12.118 1.00 93.75 92 LEU A C 1
ATOM 739 O O . LEU A 1 92 ? -19.868 3.142 12.288 1.00 93.75 92 LEU A O 1
ATOM 743 N N . VAL A 1 93 ? -17.842 3.693 13.087 1.00 93.44 93 VAL A N 1
ATOM 744 C CA . VAL A 1 93 ? -18.288 3.968 14.461 1.00 93.44 93 VAL A CA 1
ATOM 745 C C . VAL A 1 93 ? -19.202 5.194 14.512 1.00 93.44 93 VAL A C 1
ATOM 747 O O . VAL A 1 93 ? -20.191 5.189 15.239 1.00 93.44 93 VAL A O 1
ATOM 750 N N . GLY A 1 94 ? -18.923 6.227 13.713 1.00 90.88 94 GLY A N 1
ATOM 751 C CA . GLY A 1 94 ? -19.784 7.403 13.599 1.00 90.88 94 GLY A CA 1
ATOM 752 C C . GLY A 1 94 ? -21.197 7.063 13.114 1.00 90.88 94 GLY A C 1
ATOM 753 O O . GLY A 1 94 ? -22.170 7.555 13.683 1.00 90.88 94 GLY A O 1
ATOM 754 N N . HIS A 1 95 ? -21.328 6.178 12.119 1.00 91.00 95 HIS A N 1
ATOM 755 C CA . HIS A 1 95 ? -22.635 5.681 11.675 1.00 91.00 95 HIS A CA 1
ATOM 756 C C . HIS A 1 95 ? -23.322 4.811 12.735 1.00 91.00 95 HIS A C 1
ATOM 758 O O . HIS A 1 95 ? -24.498 5.033 13.008 1.00 91.00 95 HIS A O 1
ATOM 764 N N . TYR A 1 96 ? -22.587 3.911 13.396 1.00 91.50 96 TYR A N 1
ATOM 765 C CA . TYR A 1 96 ? -23.113 3.103 14.503 1.00 91.50 96 TYR A CA 1
ATOM 766 C C . TYR A 1 96 ? -23.723 3.961 15.623 1.00 91.50 96 TYR A C 1
ATOM 768 O O . TYR A 1 96 ? -24.815 3.664 16.093 1.00 91.50 96 TYR A O 1
ATOM 776 N N . ARG A 1 97 ? -23.048 5.049 16.025 1.00 89.06 97 ARG A N 1
ATOM 777 C CA . ARG A 1 97 ? -23.528 5.962 17.081 1.00 89.06 97 ARG A CA 1
ATOM 778 C C . ARG A 1 97 ? -24.732 6.811 16.658 1.00 89.06 97 ARG A C 1
ATOM 780 O O . ARG A 1 97 ? -25.472 7.274 17.519 1.00 89.06 97 ARG A O 1
ATOM 787 N N . GLY A 1 98 ? -24.885 7.076 15.359 1.00 83.75 98 GLY A N 1
ATOM 788 C CA . GLY A 1 98 ? -25.982 7.884 14.818 1.00 83.75 98 GLY A CA 1
ATOM 789 C C . GLY A 1 98 ? -27.261 7.093 14.535 1.00 83.75 98 GLY A C 1
ATOM 790 O O . GLY A 1 98 ? -28.328 7.690 14.398 1.00 83.75 98 GLY A O 1
ATOM 791 N N . GLU A 1 99 ? -27.164 5.770 14.426 1.00 81.06 99 GLU A N 1
ATOM 792 C CA . GLU A 1 99 ? -28.318 4.885 14.315 1.00 81.06 99 GLU A CA 1
ATOM 793 C C . GLU A 1 99 ? -28.906 4.594 15.702 1.00 81.06 99 GLU A C 1
ATOM 795 O O . GLU A 1 99 ? -28.181 4.435 16.681 1.00 81.06 99 GLU A O 1
ATOM 800 N N . ASP A 1 100 ? -30.233 4.469 15.781 1.00 69.00 100 ASP A N 1
ATOM 801 C CA . ASP A 1 100 ? -30.949 4.030 16.988 1.00 69.00 100 ASP A CA 1
ATOM 802 C C . ASP A 1 100 ? -30.799 2.497 17.128 1.00 69.00 100 ASP A C 1
ATOM 804 O O . ASP A 1 100 ? -31.748 1.717 17.022 1.00 69.00 100 ASP A O 1
ATOM 808 N N . ASN A 1 101 ? -29.543 2.051 17.207 1.00 66.56 101 ASN A N 1
ATOM 809 C CA . ASN A 1 101 ? -29.145 0.657 17.107 1.00 66.56 101 ASN A CA 1
ATOM 810 C C . ASN A 1 101 ? -29.004 0.052 18.511 1.00 66.56 101 ASN A C 1
ATOM 812 O O . ASN A 1 101 ? -28.219 0.520 19.331 1.00 66.56 101 ASN A O 1
ATOM 816 N N . ALA A 1 102 ? -29.778 -0.998 18.798 1.00 64.81 102 ALA A N 1
ATOM 817 C CA . ALA A 1 102 ? -29.751 -1.695 20.089 1.00 64.81 102 ALA A CA 1
ATOM 818 C C . ALA A 1 102 ? -28.676 -2.801 20.167 1.00 64.81 102 ALA A C 1
ATOM 820 O O . ALA A 1 102 ? -28.543 -3.451 21.206 1.00 64.81 102 ALA A O 1
ATOM 821 N N . GLY A 1 103 ? -27.964 -3.064 19.064 1.00 84.81 103 GLY A N 1
ATOM 822 C CA . GLY A 1 103 ? -26.927 -4.093 18.967 1.00 84.81 103 GLY A CA 1
ATOM 823 C C . GLY A 1 103 ? -25.557 -3.640 19.477 1.00 84.81 103 GLY A C 1
ATOM 824 O O . GLY A 1 103 ? -25.354 -2.480 19.819 1.00 84.81 103 GLY A O 1
ATOM 825 N N . SER A 1 104 ? -24.599 -4.569 19.521 1.00 94.25 104 SER A N 1
ATOM 826 C CA . SER A 1 104 ? -23.204 -4.243 19.833 1.00 94.25 104 SER A CA 1
ATOM 827 C C . SER A 1 104 ? -22.465 -3.679 18.609 1.00 94.25 104 SER A C 1
ATOM 829 O O . SER A 1 104 ? -22.840 -3.943 17.464 1.00 94.25 104 SER A O 1
ATOM 831 N N . LEU A 1 105 ? -21.363 -2.949 18.830 1.00 94.88 105 LEU A N 1
ATOM 832 C CA . LEU A 1 105 ? -20.489 -2.474 17.746 1.00 94.88 105 LEU A CA 1
ATOM 833 C C . LEU A 1 105 ? -19.924 -3.636 16.906 1.00 94.88 105 LEU A C 1
ATOM 835 O O . LEU A 1 105 ? -19.729 -3.498 15.697 1.00 94.88 105 LEU A O 1
ATOM 839 N N . GLU A 1 106 ? -19.692 -4.787 17.537 1.00 96.31 106 GLU A N 1
ATOM 840 C CA . GLU A 1 106 ? -19.288 -6.023 16.865 1.00 96.31 106 GLU A CA 1
ATOM 841 C C . GLU A 1 106 ? -20.373 -6.488 15.880 1.00 96.31 106 GLU A C 1
ATOM 843 O O . GLU A 1 106 ? -20.081 -6.708 14.703 1.00 96.31 106 GLU A O 1
ATOM 848 N N . ASP A 1 107 ? -21.631 -6.577 16.320 1.00 95.19 107 ASP A N 1
ATOM 849 C CA . ASP A 1 107 ? -22.750 -7.006 15.468 1.00 95.19 107 ASP A CA 1
ATOM 850 C C . ASP A 1 107 ? -22.968 -6.047 14.296 1.00 95.19 107 ASP A C 1
ATOM 852 O O . ASP A 1 107 ? -23.130 -6.485 13.154 1.00 95.19 107 ASP A O 1
ATOM 856 N N . TYR A 1 108 ? -22.891 -4.739 14.555 1.00 95.88 108 TYR A N 1
ATOM 857 C CA . TYR A 1 108 ? -22.980 -3.727 13.506 1.00 95.88 108 TYR A CA 1
ATOM 858 C C . TYR A 1 108 ? -21.854 -3.870 12.478 1.00 95.88 108 TYR A C 1
ATOM 860 O O . TYR A 1 108 ? -22.100 -3.867 11.272 1.00 95.88 108 TYR A O 1
ATOM 868 N N . THR A 1 109 ? -20.615 -4.065 12.937 1.00 96.44 109 THR A N 1
ATOM 869 C CA . THR A 1 109 ? -19.459 -4.268 12.052 1.00 96.44 109 THR A CA 1
ATOM 870 C C . THR A 1 109 ? -19.649 -5.507 11.172 1.00 96.44 109 THR A C 1
ATOM 872 O O . THR A 1 109 ? -19.405 -5.446 9.965 1.00 96.44 109 THR A O 1
ATOM 875 N N . LYS A 1 110 ? -20.140 -6.617 11.741 1.00 96.38 110 LYS A N 1
ATOM 876 C CA . LYS A 1 110 ? -20.466 -7.840 10.987 1.00 96.38 110 LYS A CA 1
ATOM 877 C C . LYS A 1 110 ? -21.547 -7.600 9.942 1.00 96.38 110 LYS A C 1
ATOM 879 O O . LYS A 1 110 ? -21.420 -8.089 8.825 1.00 96.38 110 LYS A O 1
ATOM 884 N N . GLN A 1 111 ? -22.582 -6.841 10.289 1.00 95.00 111 GLN A N 1
ATOM 885 C CA . GLN A 1 111 ? -23.665 -6.508 9.372 1.00 95.00 111 GLN A CA 1
ATOM 886 C C . GLN A 1 111 ? -23.170 -5.657 8.195 1.00 95.00 111 GLN A C 1
ATOM 888 O O . GLN A 1 111 ? -23.457 -5.983 7.046 1.00 95.00 111 GLN A O 1
ATOM 893 N N . VAL A 1 112 ? -22.398 -4.600 8.464 1.00 95.31 112 VAL A N 1
ATOM 894 C CA . VAL A 1 112 ? -21.868 -3.693 7.430 1.00 95.31 112 VAL A CA 1
ATOM 895 C C . VAL A 1 112 ? -20.917 -4.415 6.472 1.00 95.31 112 VAL A C 1
ATOM 897 O O . VAL A 1 112 ? -20.882 -4.105 5.284 1.00 95.31 112 VAL A O 1
ATOM 900 N N . LEU A 1 113 ? -20.147 -5.384 6.971 1.00 95.81 113 LEU A N 1
ATOM 901 C CA . LEU A 1 113 ? -19.133 -6.104 6.196 1.00 95.81 113 LEU A CA 1
ATOM 902 C C . LEU A 1 113 ? -19.590 -7.496 5.726 1.00 95.81 113 LEU A C 1
ATOM 904 O O . LEU A 1 113 ? -18.767 -8.278 5.245 1.00 95.81 113 LEU A O 1
ATOM 908 N N . ALA A 1 114 ? -20.884 -7.811 5.831 1.00 95.69 114 ALA A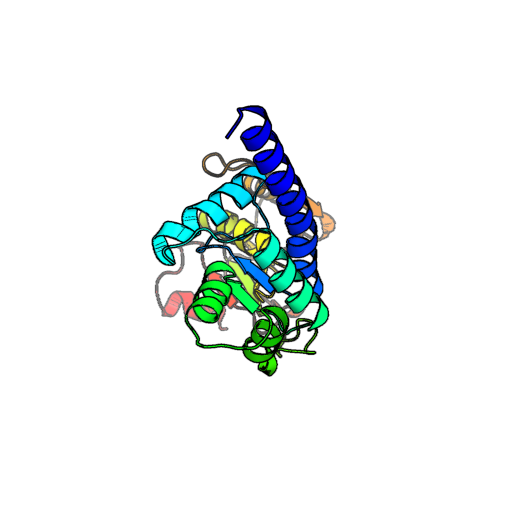 N 1
ATOM 909 C CA . ALA A 1 114 ? -21.422 -9.133 5.512 1.00 95.69 114 ALA A CA 1
ATOM 910 C C . ALA A 1 114 ? -21.105 -9.576 4.071 1.00 95.69 114 ALA A C 1
ATOM 912 O O . ALA A 1 114 ? -20.711 -10.719 3.848 1.00 95.69 114 ALA A O 1
ATOM 913 N N . ASP A 1 115 ? -21.181 -8.655 3.106 1.00 94.75 115 ASP A N 1
ATOM 914 C CA . ASP A 1 115 ? -20.966 -8.941 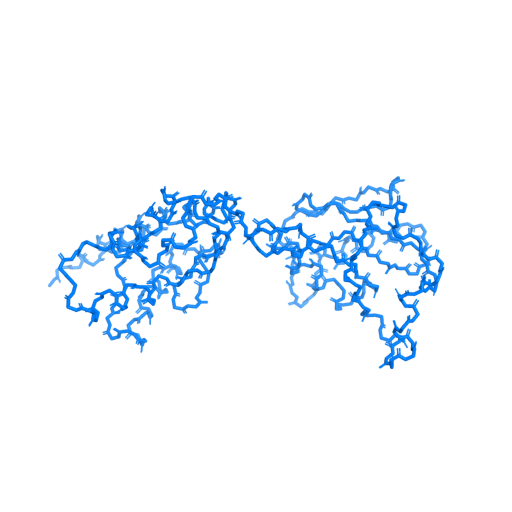1.678 1.00 94.75 115 ASP A CA 1
ATOM 915 C C . ASP A 1 115 ? -19.529 -9.358 1.335 1.00 94.75 115 ASP A C 1
ATOM 917 O O . ASP A 1 115 ? -19.277 -9.975 0.291 1.00 94.75 115 ASP A O 1
ATOM 921 N N . ILE A 1 116 ? -18.568 -9.004 2.191 1.00 93.88 116 ILE A N 1
ATOM 922 C CA . ILE A 1 116 ? -17.149 -9.315 2.003 1.00 93.88 116 ILE A CA 1
ATOM 923 C C . ILE A 1 116 ? -16.650 -10.403 2.956 1.00 93.88 116 ILE A C 1
ATOM 925 O O . ILE A 1 116 ? -15.510 -10.832 2.808 1.00 93.88 116 ILE A O 1
ATOM 929 N N . ALA A 1 117 ? -17.466 -10.869 3.903 1.00 95.69 117 ALA A N 1
ATOM 930 C CA . ALA A 1 117 ? -17.069 -11.848 4.910 1.00 95.69 117 ALA A CA 1
ATOM 931 C C . ALA A 1 117 ? -16.675 -13.210 4.304 1.00 95.69 117 ALA A C 1
ATOM 933 O O . ALA A 1 117 ? -17.240 -13.662 3.308 1.00 95.69 117 ALA A O 1
ATOM 934 N N . GLY A 1 118 ? -15.698 -13.880 4.922 1.00 94.12 118 GLY A N 1
ATOM 935 C CA . GLY A 1 118 ? -15.267 -15.238 4.571 1.00 94.12 118 GLY A CA 1
ATOM 936 C C . GLY A 1 118 ? -14.458 -15.374 3.276 1.00 94.12 118 GLY A C 1
ATOM 937 O O . GLY A 1 118 ? -14.100 -16.494 2.909 1.00 94.12 118 GLY A O 1
ATOM 938 N N . LYS A 1 119 ? -14.144 -14.272 2.586 1.00 91.56 119 LYS A N 1
ATOM 939 C CA . LYS A 1 119 ? -13.420 -14.307 1.306 1.00 91.56 119 LYS A CA 1
ATOM 940 C C . LYS A 1 119 ? -11.894 -14.365 1.442 1.00 91.56 119 LYS A C 1
ATOM 942 O O . LYS A 1 119 ? -11.223 -14.596 0.450 1.00 91.56 119 LYS A O 1
ATOM 947 N N . ASN A 1 120 ? -11.326 -14.237 2.644 1.00 89.88 120 ASN A N 1
ATOM 948 C CA . ASN A 1 120 ? -9.886 -14.427 2.904 1.00 89.88 120 ASN A CA 1
ATOM 949 C C . ASN A 1 120 ? -8.963 -13.584 2.003 1.00 89.88 120 ASN A C 1
ATOM 951 O O . ASN A 1 120 ? -8.010 -14.090 1.422 1.00 89.88 120 ASN A O 1
ATOM 955 N N . GLY A 1 121 ? -9.280 -12.303 1.852 1.00 85.94 121 GLY A N 1
ATOM 956 C CA . GLY A 1 121 ? -8.575 -11.376 0.972 1.00 85.94 121 GLY A CA 1
ATOM 957 C C . GLY A 1 121 ? -8.911 -11.525 -0.510 1.00 85.94 121 GLY A C 1
ATOM 958 O O . GLY A 1 121 ? -8.531 -10.669 -1.304 1.00 85.94 121 GLY A O 1
ATOM 959 N N . ASP A 1 122 ? -9.681 -12.540 -0.902 1.00 82.94 122 ASP A N 1
ATOM 960 C CA . ASP A 1 122 ? -10.053 -12.738 -2.294 1.00 82.94 122 ASP A CA 1
ATOM 961 C C . ASP A 1 122 ? -11.165 -11.771 -2.722 1.00 82.94 122 ASP A C 1
ATOM 963 O O . ASP A 1 122 ? -12.315 -11.852 -2.289 1.00 82.94 122 ASP A O 1
ATOM 967 N N . ASN A 1 123 ? -10.817 -10.846 -3.611 1.00 72.56 123 ASN A N 1
ATOM 968 C CA . ASN A 1 123 ? -11.770 -9.962 -4.283 1.00 72.56 123 ASN A CA 1
ATOM 969 C C . ASN A 1 123 ? -12.102 -10.442 -5.715 1.00 72.56 123 ASN A C 1
ATOM 971 O O . ASN A 1 123 ? -12.725 -9.697 -6.469 1.00 72.56 123 ASN A O 1
ATOM 975 N N . GLY A 1 124 ? -11.620 -11.621 -6.125 1.00 67.94 124 GLY A N 1
ATOM 976 C CA . GLY A 1 124 ? -11.767 -12.225 -7.450 1.00 67.94 124 GLY A CA 1
ATOM 977 C C . GLY A 1 124 ? -10.900 -11.583 -8.535 1.00 67.94 124 GLY A C 1
ATOM 978 O O . GLY A 1 124 ? -11.070 -10.403 -8.832 1.00 67.94 124 GLY A O 1
ATOM 979 N N . GLY A 1 125 ? -10.006 -12.348 -9.166 1.00 71.88 125 GLY A N 1
ATOM 980 C CA . GLY A 1 125 ? -9.168 -11.940 -10.308 1.00 71.88 125 GLY A CA 1
ATOM 981 C C . GLY A 1 125 ? -7.685 -11.769 -9.962 1.00 71.88 125 GLY A C 1
ATOM 982 O O . GLY A 1 125 ? -7.343 -11.395 -8.840 1.00 71.88 125 GLY A O 1
ATOM 983 N N . ASP A 1 126 ? -6.819 -12.026 -10.939 1.00 77.56 126 ASP A N 1
ATOM 984 C CA . ASP A 1 126 ? -5.366 -12.010 -10.757 1.00 77.56 126 ASP A CA 1
ATOM 985 C C . ASP A 1 126 ? -4.818 -10.595 -10.481 1.00 77.56 126 ASP A C 1
ATOM 987 O O . ASP A 1 126 ? -5.458 -9.589 -10.825 1.00 77.56 126 ASP A O 1
ATOM 991 N N . PRO A 1 127 ? -3.639 -10.477 -9.838 1.00 83.56 127 PRO A N 1
ATOM 992 C CA . PRO A 1 127 ? -2.914 -9.217 -9.765 1.00 83.56 127 PRO A CA 1
ATOM 993 C C . PRO A 1 127 ? -2.690 -8.632 -11.162 1.00 83.56 127 PRO A C 1
ATOM 995 O O . PRO A 1 127 ? -2.291 -9.334 -12.088 1.00 83.56 127 PRO A O 1
ATOM 998 N N . GLN A 1 128 ? -2.907 -7.328 -11.300 1.00 90.62 128 GLN A N 1
ATOM 999 C CA . GLN A 1 128 ? -2.612 -6.610 -12.526 1.00 90.62 128 GLN A CA 1
ATOM 1000 C C . GLN A 1 128 ? -1.112 -6.338 -12.589 1.00 90.62 128 GLN A C 1
ATOM 1002 O O . GLN A 1 128 ? -0.577 -5.519 -11.837 1.00 90.62 128 GLN A O 1
ATOM 1007 N N . ASP A 1 129 ? -0.429 -6.995 -13.515 1.00 94.12 129 ASP A N 1
ATOM 1008 C CA . ASP A 1 129 ? 0.978 -6.717 -13.753 1.00 94.12 129 ASP A CA 1
ATOM 1009 C C . ASP A 1 129 ? 1.152 -5.328 -14.382 1.00 94.12 129 ASP A C 1
ATOM 1011 O O . ASP A 1 129 ? 0.359 -4.890 -15.222 1.00 94.12 129 ASP A O 1
ATOM 1015 N N . VAL A 1 130 ? 2.188 -4.621 -13.936 1.00 96.62 130 VAL A N 1
ATOM 1016 C CA . VAL A 1 130 ? 2.550 -3.277 -14.387 1.00 96.62 130 VAL A CA 1
ATOM 1017 C C . VAL A 1 130 ? 3.992 -3.282 -14.875 1.00 96.62 130 VAL A C 1
ATOM 1019 O O . VAL A 1 130 ? 4.888 -3.828 -14.222 1.00 96.62 130 VAL A O 1
ATOM 1022 N N . ILE A 1 131 ? 4.213 -2.627 -16.010 1.00 97.69 131 ILE A N 1
ATOM 1023 C CA . ILE A 1 131 ? 5.523 -2.409 -16.617 1.00 97.69 131 ILE A CA 1
ATOM 1024 C C . ILE A 1 131 ? 5.784 -0.907 -16.660 1.00 97.69 131 ILE A C 1
ATOM 1026 O O . ILE A 1 131 ? 4.961 -0.133 -17.147 1.00 97.69 131 ILE A O 1
ATOM 1030 N N . LEU A 1 132 ? 6.949 -0.477 -16.180 1.00 97.94 132 LEU A N 1
ATOM 1031 C CA . LEU A 1 132 ? 7.382 0.912 -16.324 1.00 97.94 132 LEU A CA 1
ATOM 1032 C C . LEU A 1 132 ? 8.296 1.035 -17.534 1.00 97.94 132 LEU A C 1
ATOM 1034 O O . LEU A 1 132 ? 9.418 0.530 -17.521 1.00 97.94 132 LEU A O 1
ATOM 1038 N N . TYR A 1 133 ? 7.848 1.739 -18.569 1.00 96.81 133 TYR A N 1
ATOM 1039 C CA . TYR A 1 133 ? 8.702 2.061 -19.703 1.00 96.81 133 TYR A CA 1
ATOM 1040 C C . TYR A 1 133 ? 9.458 3.349 -19.373 1.00 96.81 133 TYR A C 1
ATOM 1042 O O . TYR A 1 133 ? 8.916 4.454 -19.440 1.00 96.81 133 TYR A O 1
ATOM 1050 N N . GLY A 1 134 ? 10.700 3.186 -18.918 1.00 95.38 134 GLY A N 1
ATOM 1051 C CA . GLY A 1 134 ? 11.534 4.241 -18.357 1.00 95.38 134 GLY A CA 1
ATOM 1052 C C . GLY A 1 134 ? 11.742 4.125 -16.841 1.00 95.38 134 GLY A C 1
ATOM 1053 O O . GLY A 1 134 ? 10.847 3.795 -16.063 1.00 95.38 134 GLY A O 1
ATOM 1054 N N . PHE A 1 135 ? 12.965 4.456 -16.409 1.00 96.44 135 PHE A N 1
ATOM 1055 C CA . PHE A 1 135 ? 13.375 4.483 -14.996 1.00 96.44 135 PHE A CA 1
ATOM 1056 C C . PHE A 1 135 ? 14.029 5.816 -14.609 1.00 96.44 135 PHE A C 1
ATOM 1058 O O . PHE A 1 135 ? 15.046 5.887 -13.910 1.00 96.44 135 PHE A O 1
ATOM 1065 N N . GLY A 1 136 ? 13.470 6.900 -15.151 1.00 93.44 136 GLY A N 1
ATOM 1066 C CA . GLY A 1 136 ? 13.826 8.271 -14.792 1.00 93.44 136 GLY A CA 1
ATOM 1067 C C . GLY A 1 136 ? 13.259 8.666 -13.427 1.00 93.44 136 GLY A C 1
ATOM 1068 O O . GLY A 1 136 ? 12.926 7.820 -12.604 1.00 93.44 136 GLY A O 1
ATOM 1069 N N . ARG A 1 137 ? 13.121 9.970 -13.171 1.00 93.88 137 ARG A N 1
ATOM 1070 C CA . ARG A 1 137 ? 12.565 10.466 -11.901 1.00 93.88 137 ARG A CA 1
ATOM 1071 C C . ARG A 1 137 ? 11.155 9.919 -11.633 1.00 93.88 137 ARG A C 1
ATOM 1073 O O . ARG A 1 137 ? 10.923 9.360 -10.570 1.00 93.88 137 ARG A O 1
ATOM 1080 N N . ILE A 1 138 ? 10.248 10.034 -12.608 1.00 95.19 138 ILE A N 1
ATOM 1081 C CA . ILE A 1 138 ? 8.858 9.566 -12.469 1.00 95.19 138 ILE A CA 1
ATOM 1082 C C . ILE A 1 138 ? 8.796 8.043 -12.329 1.00 95.19 138 ILE A C 1
ATOM 1084 O O . ILE A 1 138 ? 8.160 7.558 -11.401 1.00 95.19 138 ILE A O 1
ATOM 1088 N N . GLY A 1 139 ? 9.521 7.301 -13.174 1.00 96.31 139 GLY A N 1
ATOM 1089 C CA . GLY A 1 139 ? 9.582 5.839 -13.089 1.00 96.31 139 GLY A CA 1
ATOM 1090 C C . GLY A 1 139 ? 10.047 5.339 -11.719 1.00 96.31 139 GLY A C 1
ATOM 1091 O O . GLY A 1 139 ? 9.421 4.452 -11.152 1.00 96.31 139 GLY A O 1
ATOM 1092 N N . ARG A 1 140 ? 11.077 5.955 -11.118 1.00 96.50 140 ARG A N 1
ATOM 1093 C CA . ARG A 1 140 ? 11.536 5.565 -9.772 1.00 96.50 140 ARG A CA 1
ATOM 1094 C C . ARG A 1 140 ? 10.509 5.857 -8.684 1.00 96.50 140 ARG A C 1
ATOM 1096 O O . ARG A 1 140 ? 10.292 5.009 -7.828 1.00 96.50 140 ARG A O 1
ATOM 1103 N N . LEU A 1 141 ? 9.859 7.021 -8.715 1.00 95.38 141 LEU A N 1
ATOM 1104 C CA . LEU A 1 141 ? 8.817 7.352 -7.735 1.00 95.38 141 LEU A CA 1
ATOM 1105 C C . LEU A 1 141 ? 7.614 6.421 -7.857 1.00 95.38 141 LEU A C 1
ATOM 1107 O O . LEU A 1 141 ? 7.102 5.939 -6.852 1.00 95.38 141 LEU A O 1
ATOM 1111 N N . MET A 1 142 ? 7.208 6.118 -9.087 1.00 95.31 142 MET A N 1
ATOM 1112 C CA . MET A 1 142 ? 6.134 5.172 -9.344 1.00 95.31 142 MET A CA 1
ATOM 1113 C C . MET A 1 142 ? 6.501 3.758 -8.891 1.00 95.31 142 MET A C 1
ATOM 1115 O O . MET A 1 142 ? 5.675 3.099 -8.268 1.00 95.31 142 MET A O 1
ATOM 1119 N N . ALA A 1 143 ? 7.745 3.321 -9.115 1.00 96.12 143 ALA A N 1
ATOM 1120 C CA . ALA A 1 143 ? 8.236 2.054 -8.584 1.00 96.12 143 ALA A CA 1
ATOM 1121 C C . ALA A 1 143 ? 8.158 2.015 -7.054 1.00 96.12 143 ALA A C 1
ATOM 1123 O O . ALA A 1 143 ? 7.587 1.074 -6.516 1.00 96.12 143 ALA A O 1
ATOM 1124 N N . ARG A 1 144 ? 8.631 3.060 -6.354 1.00 94.25 144 ARG A N 1
ATOM 1125 C CA . ARG A 1 144 ? 8.526 3.151 -4.885 1.00 94.25 144 ARG A CA 1
ATOM 1126 C C . ARG A 1 144 ? 7.078 2.988 -4.402 1.00 94.25 144 ARG A C 1
ATOM 1128 O O . ARG A 1 144 ? 6.841 2.227 -3.473 1.00 94.25 144 ARG A O 1
ATOM 1135 N N . VAL A 1 145 ? 6.121 3.654 -5.054 1.00 91.31 145 VAL A N 1
ATOM 1136 C CA . VAL A 1 145 ? 4.691 3.573 -4.698 1.00 91.31 145 VAL A CA 1
ATOM 1137 C C . VAL A 1 145 ? 4.101 2.188 -4.978 1.00 91.31 145 VAL A C 1
ATOM 1139 O O . VAL A 1 145 ? 3.356 1.672 -4.151 1.00 91.31 145 VAL A O 1
ATOM 1142 N N . LEU A 1 146 ? 4.410 1.581 -6.128 1.00 92.38 146 LEU A N 1
ATOM 1143 C CA . LEU A 1 146 ? 3.922 0.239 -6.469 1.00 92.38 146 LEU A CA 1
ATOM 1144 C C . LEU A 1 146 ? 4.462 -0.815 -5.495 1.00 92.38 146 LEU A C 1
ATOM 1146 O O . LEU A 1 146 ? 3.714 -1.682 -5.054 1.00 92.38 146 LEU A O 1
ATOM 1150 N N . ILE A 1 147 ? 5.738 -0.710 -5.124 1.00 91.50 147 ILE A N 1
ATOM 1151 C CA . ILE A 1 147 ? 6.389 -1.633 -4.190 1.00 91.50 147 ILE A CA 1
ATOM 1152 C C . ILE A 1 147 ? 5.788 -1.506 -2.784 1.00 91.50 147 ILE A C 1
ATOM 1154 O O . ILE A 1 147 ? 5.459 -2.524 -2.186 1.00 91.50 147 ILE A O 1
ATOM 1158 N N . ASP A 1 148 ? 5.582 -0.283 -2.279 1.00 84.50 148 ASP A N 1
ATOM 1159 C CA . ASP A 1 148 ? 4.970 -0.036 -0.958 1.00 84.50 148 ASP A CA 1
ATOM 1160 C C . ASP A 1 148 ? 3.545 -0.609 -0.856 1.00 84.50 148 ASP A C 1
ATOM 1162 O O . ASP A 1 148 ? 3.126 -1.129 0.177 1.00 84.50 148 ASP A O 1
ATOM 1166 N N . LYS A 1 149 ? 2.809 -0.577 -1.969 1.00 79.75 149 LYS A N 1
ATOM 1167 C CA . LYS A 1 149 ? 1.430 -1.072 -2.057 1.00 79.75 149 LYS A CA 1
ATOM 1168 C C . LYS A 1 149 ? 1.309 -2.559 -2.359 1.00 79.75 149 LYS A C 1
ATOM 1170 O O . LYS A 1 149 ? 0.200 -3.098 -2.340 1.00 79.75 149 LYS A O 1
ATOM 1175 N N . THR A 1 150 ? 2.417 -3.232 -2.654 1.00 76.88 150 THR A N 1
ATOM 1176 C CA . THR A 1 150 ? 2.367 -4.655 -2.975 1.00 76.88 150 THR A CA 1
ATOM 1177 C C . THR A 1 150 ? 1.979 -5.459 -1.728 1.00 76.88 150 THR A C 1
ATOM 1179 O O . THR A 1 150 ? 2.525 -5.256 -0.647 1.00 76.88 150 THR A O 1
ATOM 1182 N N . GLY A 1 151 ? 1.000 -6.360 -1.875 1.00 66.62 151 GLY A N 1
ATOM 1183 C CA . GLY A 1 151 ? 0.487 -7.222 -0.799 1.00 66.62 151 GLY A CA 1
ATOM 1184 C C . GLY A 1 151 ? -0.729 -6.672 -0.043 1.00 66.62 151 GLY A C 1
ATOM 1185 O O . GLY A 1 151 ? -1.295 -7.379 0.778 1.00 66.62 151 GLY A O 1
ATOM 1186 N N . GLY A 1 152 ? -1.164 -5.445 -0.341 1.00 62.62 152 GLY A N 1
ATOM 1187 C CA . GLY A 1 152 ? -2.179 -4.725 0.429 1.00 62.62 152 GLY A CA 1
ATOM 1188 C C . GLY A 1 152 ? -3.631 -4.826 0.005 1.00 62.62 152 GLY A C 1
ATOM 1189 O O . GLY A 1 152 ? -4.432 -3.984 0.408 1.00 62.62 152 GLY A O 1
ATOM 1190 N N . GLY A 1 153 ? -3.956 -5.752 -0.894 1.00 62.97 153 GLY A N 1
ATOM 1191 C CA . GLY A 1 153 ? -5.232 -5.749 -1.614 1.00 62.97 153 GLY A CA 1
ATOM 1192 C C . GLY A 1 153 ? -5.262 -4.802 -2.824 1.00 62.97 153 GLY A C 1
ATOM 1193 O O . GLY A 1 153 ? -6.085 -4.989 -3.721 1.00 62.97 153 GLY A O 1
ATOM 1194 N N . ASP A 1 154 ? -4.335 -3.837 -2.910 1.00 66.88 154 ASP A N 1
ATOM 1195 C CA . ASP A 1 154 ? -4.012 -3.142 -4.160 1.00 66.88 154 ASP A CA 1
ATOM 1196 C C . ASP A 1 154 ? -3.338 -4.166 -5.102 1.00 66.88 154 ASP A C 1
ATOM 1198 O O . ASP A 1 154 ? -2.320 -4.776 -4.776 1.00 66.88 154 ASP A O 1
ATOM 1202 N N . ARG A 1 155 ? -3.941 -4.399 -6.271 1.00 75.81 155 ARG A N 1
ATOM 1203 C CA . ARG A 1 155 ? -3.575 -5.513 -7.165 1.00 75.81 155 ARG A CA 1
ATOM 1204 C C . ARG A 1 155 ? -2.476 -5.211 -8.170 1.00 75.81 155 ARG A C 1
ATOM 1206 O O . ARG A 1 155 ? -2.128 -6.086 -8.951 1.00 75.81 155 ARG A O 1
ATOM 1213 N N . CYS A 1 156 ? -1.963 -3.988 -8.198 1.00 88.19 156 CYS A N 1
ATOM 1214 C CA . CYS A 1 156 ? -0.931 -3.623 -9.157 1.00 88.19 156 CYS A CA 1
ATOM 1215 C C . CYS A 1 156 ? 0.427 -4.145 -8.691 1.00 88.19 156 CYS A C 1
ATOM 1217 O O . CYS A 1 156 ? 0.921 -3.724 -7.646 1.00 88.19 156 CYS A O 1
ATOM 1219 N N . ARG A 1 157 ? 1.050 -5.010 -9.489 1.00 91.06 157 ARG A N 1
ATOM 1220 C CA . ARG A 1 157 ? 2.366 -5.586 -9.205 1.00 91.06 157 ARG A CA 1
ATOM 1221 C C . ARG A 1 157 ? 3.375 -5.114 -10.241 1.00 91.06 157 ARG A C 1
ATOM 1223 O O . ARG A 1 157 ? 3.218 -5.378 -11.430 1.00 91.06 157 ARG A O 1
ATOM 1230 N N . LEU A 1 158 ? 4.428 -4.430 -9.800 1.00 95.81 158 LEU A N 1
ATOM 1231 C CA . LEU A 1 158 ? 5.519 -4.044 -10.693 1.00 95.81 158 LEU A CA 1
ATOM 1232 C C . LEU A 1 158 ? 6.331 -5.285 -11.078 1.00 95.81 158 LEU A C 1
ATOM 1234 O O . LEU A 1 158 ? 7.016 -5.850 -10.232 1.00 95.81 158 LEU A O 1
ATOM 1238 N N . ARG A 1 159 ? 6.262 -5.694 -12.347 1.00 96.38 159 ARG A N 1
ATOM 1239 C CA . ARG A 1 159 ? 6.979 -6.877 -12.855 1.00 96.38 159 ARG A CA 1
ATOM 1240 C C . ARG A 1 159 ? 8.248 -6.540 -13.609 1.00 96.38 159 ARG A C 1
ATOM 1242 O O . ARG A 1 159 ? 9.214 -7.295 -13.544 1.00 96.38 159 ARG A O 1
ATOM 1249 N N . ALA A 1 160 ? 8.238 -5.435 -14.349 1.00 97.75 160 ALA A N 1
ATOM 1250 C CA . ALA A 1 160 ? 9.368 -5.072 -15.182 1.00 97.75 160 ALA A CA 1
ATOM 1251 C C . ALA A 1 160 ? 9.541 -3.564 -15.339 1.00 97.75 160 ALA A C 1
ATOM 1253 O O . ALA A 1 160 ? 8.602 -2.770 -15.239 1.00 97.75 160 ALA A O 1
ATOM 1254 N N . VAL A 1 161 ? 10.776 -3.188 -15.640 1.00 98.06 161 VAL A N 1
ATOM 1255 C CA . VAL A 1 161 ? 11.175 -1.839 -16.009 1.00 98.06 161 VAL A CA 1
ATOM 1256 C C . VAL A 1 161 ? 11.949 -1.918 -17.316 1.00 98.06 161 VAL A C 1
ATOM 1258 O O . VAL A 1 161 ? 12.978 -2.585 -17.400 1.00 98.06 161 VAL A O 1
ATOM 1261 N N . VAL A 1 162 ? 11.488 -1.200 -18.334 1.00 97.06 162 VAL A N 1
ATOM 1262 C CA . VAL A 1 162 ? 12.201 -1.103 -19.606 1.00 97.06 162 VAL A CA 1
ATOM 1263 C C . VAL A 1 162 ? 13.134 0.097 -19.582 1.00 97.06 162 VAL A C 1
ATOM 1265 O O . VAL A 1 162 ? 12.744 1.217 -19.237 1.00 97.06 162 VAL A O 1
ATOM 1268 N N . VAL A 1 163 ? 14.387 -0.125 -19.961 1.00 95.44 163 VAL A N 1
ATOM 1269 C CA . VAL A 1 163 ? 15.411 0.912 -20.077 1.00 95.44 163 VAL A CA 1
ATOM 1270 C C . VAL A 1 163 ? 16.158 0.773 -21.397 1.00 95.44 163 VAL A C 1
ATOM 1272 O O . VAL A 1 163 ? 16.234 -0.303 -21.980 1.00 95.44 163 VAL A O 1
ATOM 1275 N N . ARG A 1 164 ? 16.758 1.869 -21.870 1.00 92.44 164 ARG A N 1
ATOM 1276 C CA . ARG A 1 164 ? 17.661 1.797 -23.024 1.00 92.44 164 ARG A CA 1
ATOM 1277 C C . ARG A 1 164 ? 18.900 0.953 -22.698 1.00 92.44 164 ARG A C 1
ATOM 1279 O O . ARG A 1 164 ? 19.311 0.946 -21.532 1.00 92.44 164 ARG A O 1
ATOM 1286 N N . PRO A 1 165 ? 19.532 0.320 -23.704 1.00 89.81 165 PRO A N 1
ATOM 1287 C CA . PRO A 1 165 ? 20.817 -0.346 -23.534 1.00 89.81 165 PRO A CA 1
ATOM 1288 C C . PRO A 1 165 ? 21.826 0.563 -22.820 1.00 89.81 165 PRO A C 1
ATOM 1290 O O . PRO A 1 165 ? 22.098 1.684 -23.254 1.00 89.81 165 PRO A O 1
ATOM 1293 N N . GLY A 1 166 ? 22.307 0.093 -21.671 1.00 83.69 166 GLY A N 1
ATOM 1294 C CA . GLY A 1 166 ? 23.234 0.811 -20.803 1.00 83.69 166 GLY A CA 1
ATOM 1295 C C . GLY A 1 166 ? 24.665 0.295 -20.931 1.00 83.69 166 GLY A C 1
ATOM 1296 O O . GLY A 1 166 ? 24.954 -0.623 -21.695 1.00 83.69 166 GLY A O 1
ATOM 1297 N N . VAL A 1 167 ? 25.563 0.884 -20.145 1.00 87.25 167 VAL A N 1
ATOM 1298 C CA . VAL A 1 167 ? 26.942 0.401 -19.974 1.00 87.25 167 VAL A CA 1
ATOM 1299 C C . VAL A 1 167 ? 27.035 -0.567 -18.791 1.00 87.25 167 VAL A C 1
ATOM 1301 O O . VAL A 1 167 ? 26.100 -0.685 -17.995 1.00 87.25 167 VAL A O 1
ATOM 1304 N N . ALA A 1 168 ? 28.179 -1.237 -18.637 1.00 84.00 168 ALA A N 1
ATOM 1305 C CA . ALA A 1 168 ? 28.449 -2.064 -17.463 1.00 84.00 168 ALA A CA 1
ATOM 1306 C C . ALA A 1 168 ? 28.232 -1.269 -16.156 1.00 84.00 168 ALA A C 1
ATOM 1308 O O . ALA A 1 168 ? 28.656 -0.118 -16.039 1.00 84.00 168 ALA A O 1
ATOM 1309 N N . GLY A 1 169 ? 27.548 -1.878 -15.183 1.00 87.19 169 GLY A N 1
ATOM 1310 C CA . GLY A 1 169 ? 27.212 -1.246 -13.900 1.00 87.19 169 GLY A CA 1
ATOM 1311 C C . GLY A 1 169 ? 25.980 -0.326 -13.910 1.00 87.19 169 GLY A C 1
ATOM 1312 O O . GLY A 1 169 ? 25.657 0.256 -12.872 1.00 87.19 169 GLY A O 1
ATOM 1313 N N . ASP A 1 170 ? 25.257 -0.199 -15.032 1.00 92.44 170 ASP A N 1
ATOM 1314 C CA . ASP A 1 170 ? 24.046 0.638 -15.106 1.00 92.44 170 ASP A CA 1
ATOM 1315 C C . ASP A 1 170 ? 22.957 0.186 -14.115 1.00 92.44 170 ASP A C 1
ATOM 1317 O O . ASP A 1 170 ? 22.325 1.021 -13.468 1.00 92.44 170 ASP A O 1
ATOM 1321 N N . LEU A 1 171 ? 22.782 -1.126 -13.917 1.00 95.38 171 LEU A N 1
ATOM 1322 C CA . LEU A 1 171 ? 21.780 -1.664 -12.991 1.00 95.38 171 LEU A CA 1
ATOM 1323 C C . LEU A 1 171 ? 22.067 -1.269 -11.533 1.00 95.38 171 LEU A C 1
ATOM 1325 O O . LEU A 1 171 ? 21.188 -0.733 -10.860 1.00 95.38 171 LEU A O 1
ATOM 1329 N N . LYS A 1 172 ? 23.319 -1.416 -11.072 1.00 95.88 172 LYS A N 1
ATOM 1330 C CA . LYS A 1 172 ? 23.766 -0.958 -9.741 1.00 95.88 172 LYS A CA 1
ATOM 1331 C C . LYS A 1 172 ? 23.526 0.537 -9.540 1.00 95.88 172 LYS A C 1
ATOM 1333 O O . LYS A 1 172 ? 23.053 0.963 -8.487 1.00 95.88 172 LYS A O 1
ATOM 1338 N N . LYS A 1 173 ? 23.796 1.350 -10.566 1.00 95.06 173 LYS A N 1
ATOM 1339 C CA . LYS A 1 173 ? 23.516 2.791 -10.523 1.00 95.06 173 LYS A CA 1
ATOM 1340 C C . LYS A 1 173 ? 22.018 3.070 -10.384 1.00 95.06 173 LYS A C 1
ATOM 1342 O O . LYS A 1 173 ? 21.631 3.933 -9.600 1.00 95.06 173 LYS A O 1
ATOM 1347 N N . ARG A 1 174 ? 21.164 2.352 -11.118 1.00 95.69 174 ARG A N 1
ATOM 1348 C CA . ARG A 1 174 ? 19.700 2.486 -11.024 1.00 95.69 174 ARG A CA 1
ATOM 1349 C C . ARG A 1 174 ? 19.165 2.055 -9.664 1.00 95.69 174 ARG A C 1
ATOM 1351 O O . ARG A 1 174 ? 18.322 2.766 -9.125 1.00 95.69 174 ARG A O 1
ATOM 1358 N N . ALA A 1 175 ? 19.684 0.967 -9.104 1.00 96.69 175 ALA A N 1
ATOM 1359 C CA . ALA A 1 175 ? 19.368 0.522 -7.750 1.00 96.69 175 ALA A CA 1
ATOM 1360 C C . ALA A 1 175 ? 19.722 1.601 -6.716 1.00 96.69 175 ALA A C 1
ATOM 1362 O O . ALA A 1 175 ? 18.870 1.999 -5.929 1.00 96.69 175 ALA A O 1
ATOM 1363 N N . SER A 1 176 ? 20.927 2.175 -6.799 1.00 96.38 176 SER A N 1
ATOM 1364 C CA . SER A 1 176 ? 21.346 3.279 -5.926 1.00 96.38 176 SER A CA 1
ATOM 1365 C C . SER A 1 176 ? 20.442 4.512 -6.060 1.00 96.38 176 SER A C 1
ATOM 1367 O O . SER A 1 176 ? 20.068 5.110 -5.058 1.00 96.38 176 SER A O 1
ATOM 1369 N N . LEU A 1 177 ? 20.010 4.864 -7.277 1.00 95.81 177 LEU A N 1
ATOM 1370 C CA . LEU A 1 177 ? 19.068 5.969 -7.511 1.00 95.81 177 LEU A CA 1
ATOM 1371 C C . LEU A 1 177 ? 17.634 5.671 -7.046 1.00 95.81 177 LEU A C 1
ATOM 1373 O O . LEU A 1 177 ? 16.853 6.601 -6.840 1.00 95.81 177 LEU A O 1
ATOM 1377 N N . LEU A 1 178 ? 17.250 4.395 -6.956 1.00 96.19 178 LEU A N 1
ATOM 1378 C CA . LEU A 1 178 ? 15.990 3.985 -6.342 1.00 96.19 178 LEU A CA 1
ATOM 1379 C C . LEU A 1 178 ? 16.096 4.075 -4.821 1.00 96.19 178 LEU A C 1
ATOM 1381 O O . LEU A 1 178 ? 15.155 4.555 -4.194 1.00 96.19 178 LEU A O 1
ATOM 1385 N N . GLN A 1 179 ? 17.233 3.669 -4.251 1.00 95.56 179 GLN A N 1
ATOM 1386 C CA . GLN A 1 179 ? 17.492 3.695 -2.815 1.00 95.56 179 GLN A CA 1
ATOM 1387 C C . GLN A 1 179 ? 17.636 5.123 -2.287 1.00 95.56 179 GLN A C 1
ATOM 1389 O O . GLN A 1 179 ? 17.008 5.462 -1.295 1.00 95.56 179 GLN A O 1
ATOM 1394 N N . TYR A 1 180 ? 18.363 5.996 -2.982 1.00 95.44 180 TYR A N 1
ATOM 1395 C CA . TYR A 1 180 ? 18.642 7.360 -2.537 1.00 95.44 180 TYR A CA 1
ATOM 1396 C C . TYR A 1 180 ? 18.034 8.389 -3.494 1.00 95.44 180 TYR A C 1
ATOM 1398 O O . TYR A 1 180 ? 18.479 8.540 -4.633 1.00 95.44 180 TYR A O 1
ATOM 1406 N N . ASP A 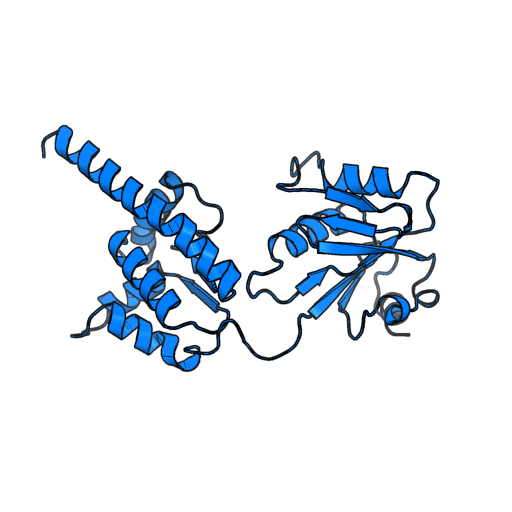1 181 ? 17.034 9.134 -3.017 1.00 94.88 181 ASP A N 1
ATOM 1407 C CA . ASP A 1 181 ? 16.451 10.266 -3.738 1.00 94.88 181 ASP A CA 1
ATOM 1408 C C . ASP A 1 181 ? 16.673 11.562 -2.949 1.00 94.88 181 ASP A C 1
ATOM 1410 O O . ASP A 1 181 ? 16.474 11.612 -1.738 1.00 94.88 181 ASP A O 1
ATOM 1414 N N . SER A 1 182 ? 17.092 12.629 -3.629 1.00 92.88 182 SER A N 1
ATOM 1415 C CA . SER A 1 182 ? 17.429 13.896 -2.972 1.00 92.88 182 SER A CA 1
ATOM 1416 C C . SER A 1 182 ? 16.219 14.669 -2.446 1.00 92.88 182 SER A C 1
ATOM 1418 O O . SER A 1 182 ? 16.384 15.526 -1.584 1.00 92.88 182 SER A O 1
ATOM 1420 N N . VAL A 1 183 ? 15.019 14.402 -2.968 1.00 93.94 183 VAL A N 1
ATOM 1421 C CA . VAL A 1 183 ? 13.778 15.077 -2.563 1.00 93.94 183 VAL A CA 1
ATOM 1422 C C . VAL A 1 183 ? 12.935 14.173 -1.672 1.00 93.94 183 VAL A C 1
ATOM 1424 O O . VAL A 1 183 ? 12.357 14.645 -0.699 1.00 93.94 183 VAL A O 1
ATOM 1427 N N . HIS A 1 184 ? 12.877 12.880 -1.988 1.00 89.88 184 HIS A N 1
ATOM 1428 C CA . HIS A 1 184 ? 12.040 11.908 -1.279 1.00 89.88 184 HIS A CA 1
ATOM 1429 C C . HIS A 1 184 ? 12.810 11.050 -0.269 1.00 89.88 184 HIS A C 1
ATOM 1431 O O . HIS A 1 184 ? 12.230 10.142 0.319 1.00 89.88 184 HIS A O 1
ATOM 1437 N N . GLY A 1 185 ? 14.102 11.316 -0.075 1.00 92.62 185 GLY A N 1
ATOM 1438 C CA . GLY A 1 185 ? 14.941 10.621 0.892 1.00 92.62 185 GLY A CA 1
ATOM 1439 C C . GLY A 1 185 ? 15.262 9.175 0.513 1.00 92.62 185 GLY A C 1
ATOM 1440 O O . GLY A 1 185 ? 15.099 8.730 -0.635 1.00 92.62 185 GLY A O 1
ATOM 1441 N N . GLU A 1 186 ? 15.750 8.445 1.510 1.00 94.50 186 GLU A N 1
ATOM 1442 C CA . GLU A 1 186 ? 16.063 7.026 1.389 1.00 94.50 186 GLU A CA 1
ATOM 1443 C C . GLU A 1 186 ? 14.787 6.187 1.231 1.00 94.50 186 GLU A C 1
ATOM 1445 O O . GLU A 1 186 ? 13.739 6.494 1.799 1.00 94.50 186 GLU A O 1
ATOM 1450 N N . PHE A 1 187 ? 14.860 5.144 0.410 1.00 93.06 187 PHE A N 1
ATOM 1451 C CA . PHE A 1 187 ? 13.782 4.184 0.249 1.00 93.06 187 PHE A CA 1
ATOM 1452 C C . PHE A 1 187 ? 13.649 3.329 1.519 1.00 93.06 187 PHE A C 1
ATOM 1454 O O . PHE A 1 187 ? 14.634 2.712 1.927 1.00 93.06 187 PHE A O 1
ATOM 1461 N N . PRO A 1 188 ? 12.455 3.248 2.133 1.00 87.19 188 PRO A N 1
ATOM 1462 C CA . PRO A 1 188 ? 12.249 2.424 3.315 1.00 87.19 188 PRO A CA 1
ATOM 1463 C C . PRO A 1 188 ? 12.191 0.941 2.922 1.00 87.19 188 PRO A C 1
ATOM 1465 O O . PRO A 1 188 ? 11.150 0.435 2.499 1.00 87.19 188 PRO A O 1
ATOM 1468 N N . GLY A 1 189 ? 13.321 0.240 3.045 1.00 90.06 189 GLY A N 1
ATOM 1469 C CA . GLY A 1 189 ? 13.385 -1.196 2.785 1.00 90.06 189 GLY A CA 1
ATOM 1470 C C . GLY A 1 189 ? 14.708 -1.689 2.208 1.00 90.06 189 GLY A C 1
ATOM 1471 O O . GLY A 1 189 ? 15.753 -1.066 2.388 1.00 90.06 189 GLY A O 1
ATOM 1472 N N . THR A 1 190 ? 14.656 -2.827 1.519 1.00 94.25 190 THR A N 1
ATOM 1473 C CA . THR A 1 190 ? 15.819 -3.479 0.907 1.00 94.25 190 THR A CA 1
ATOM 1474 C C . THR A 1 190 ? 15.785 -3.355 -0.610 1.00 94.25 190 THR A C 1
ATOM 1476 O O . THR A 1 190 ? 14.724 -3.421 -1.230 1.00 94.25 190 THR A O 1
ATOM 1479 N N . VAL A 1 191 ? 16.962 -3.175 -1.209 1.00 96.94 191 VAL A N 1
ATOM 1480 C CA . VAL A 1 191 ? 17.176 -3.190 -2.659 1.00 96.94 191 VAL A CA 1
ATOM 1481 C C . VAL A 1 191 ? 18.358 -4.113 -2.928 1.00 96.94 191 VAL A C 1
ATOM 1483 O O . VAL A 1 191 ? 19.492 -3.793 -2.574 1.00 96.94 191 VAL A O 1
ATOM 1486 N N . GLU A 1 192 ? 18.096 -5.250 -3.554 1.00 97.25 192 GLU A N 1
ATOM 1487 C CA . GLU A 1 192 ? 19.102 -6.238 -3.937 1.00 97.25 192 GLU A CA 1
ATOM 1488 C C . GLU A 1 192 ? 19.245 -6.259 -5.459 1.00 97.25 192 GLU A C 1
ATOM 1490 O O . GLU A 1 192 ? 18.264 -6.124 -6.193 1.00 97.25 192 GLU A O 1
ATOM 1495 N N . VAL A 1 193 ? 20.481 -6.398 -5.938 1.00 97.75 193 VAL A N 1
ATOM 1496 C CA . VAL A 1 193 ? 20.806 -6.431 -7.369 1.00 97.75 193 VAL A CA 1
ATOM 1497 C C . VAL A 1 193 ? 21.181 -7.855 -7.753 1.00 97.75 193 VAL A C 1
ATOM 1499 O O . VAL A 1 193 ? 22.124 -8.399 -7.183 1.00 97.75 193 VAL A O 1
ATOM 1502 N N . ILE A 1 194 ? 20.493 -8.412 -8.749 1.00 96.88 194 ILE A N 1
ATOM 1503 C CA . ILE A 1 194 ? 20.827 -9.695 -9.373 1.00 96.88 194 ILE A CA 1
ATOM 1504 C C . ILE A 1 194 ? 21.365 -9.381 -10.769 1.00 96.88 194 ILE A C 1
ATOM 1506 O O . ILE A 1 194 ? 20.601 -9.155 -11.708 1.00 96.88 194 ILE A O 1
ATOM 1510 N N . GLU A 1 195 ? 22.690 -9.263 -10.894 1.00 93.19 195 GLU A N 1
ATOM 1511 C CA . GLU A 1 195 ? 23.319 -8.811 -12.145 1.00 93.19 195 GLU A CA 1
ATOM 1512 C C . GLU A 1 195 ? 23.196 -9.844 -13.264 1.00 93.19 195 GLU A C 1
ATOM 1514 O O . GLU A 1 195 ? 23.039 -9.469 -14.421 1.00 93.19 195 GLU A O 1
ATOM 1519 N N . GLU A 1 196 ? 23.234 -11.129 -12.923 1.00 93.44 196 GLU A N 1
ATOM 1520 C CA . GLU A 1 196 ? 23.180 -12.244 -13.868 1.00 93.44 196 GLU A CA 1
ATOM 1521 C C . GLU A 1 196 ? 21.824 -12.349 -14.578 1.00 93.44 196 GLU A C 1
ATOM 1523 O O . GLU A 1 196 ? 21.752 -12.838 -15.704 1.00 93.44 196 GLU A O 1
ATOM 1528 N N . GLU A 1 197 ? 20.762 -11.868 -13.931 1.00 94.00 197 GLU A N 1
ATOM 1529 C CA . GLU A 1 197 ? 19.383 -11.915 -14.430 1.00 94.00 197 GLU A CA 1
ATOM 1530 C C . GLU A 1 197 ? 18.878 -10.543 -14.892 1.00 94.00 197 GLU A C 1
ATOM 1532 O O . GLU A 1 197 ? 17.739 -10.417 -15.337 1.00 94.00 197 GLU A O 1
ATOM 1537 N N . ASP A 1 198 ? 19.708 -9.499 -14.789 1.00 94.94 198 ASP A N 1
ATOM 1538 C CA . ASP A 1 198 ? 19.300 -8.109 -14.985 1.00 94.94 198 ASP A CA 1
ATOM 1539 C C . ASP A 1 198 ? 18.038 -7.748 -14.181 1.00 94.94 198 ASP A C 1
ATOM 1541 O O . ASP A 1 198 ? 17.082 -7.179 -14.707 1.00 94.94 198 ASP A O 1
ATOM 1545 N N . ALA A 1 199 ? 18.020 -8.075 -12.889 1.00 97.38 199 ALA A N 1
ATOM 1546 C CA . ALA A 1 199 ? 16.849 -7.886 -12.038 1.00 97.38 199 ALA A CA 1
ATOM 1547 C C . ALA A 1 199 ? 17.183 -7.173 -10.725 1.00 97.38 199 ALA A C 1
ATOM 1549 O O . ALA A 1 199 ? 18.318 -7.189 -10.240 1.00 97.38 199 ALA A O 1
ATOM 1550 N N . LEU A 1 200 ? 16.166 -6.537 -10.141 1.00 97.94 200 LEU A N 1
ATOM 1551 C CA . LEU A 1 200 ? 16.205 -6.041 -8.768 1.00 97.94 200 LEU A CA 1
ATOM 1552 C C . LEU A 1 200 ? 15.189 -6.801 -7.920 1.00 97.94 200 LEU A C 1
ATOM 1554 O O . LEU A 1 200 ? 14.056 -6.997 -8.356 1.00 97.94 200 LEU A O 1
ATOM 1558 N N . ILE A 1 201 ? 15.566 -7.143 -6.689 1.00 97.06 201 ILE A N 1
ATOM 1559 C CA . ILE A 1 201 ? 14.613 -7.542 -5.651 1.00 97.06 201 ILE A CA 1
ATOM 1560 C C . ILE A 1 201 ? 14.441 -6.365 -4.696 1.00 97.06 201 ILE A C 1
ATOM 1562 O O . ILE A 1 201 ? 15.396 -5.939 -4.048 1.00 97.06 201 ILE A O 1
ATOM 1566 N N . VAL A 1 202 ? 13.225 -5.821 -4.610 1.00 96.25 202 VAL A N 1
ATOM 1567 C CA . VAL A 1 202 ? 12.926 -4.669 -3.747 1.00 96.25 202 VAL A CA 1
ATOM 1568 C C . VAL A 1 202 ? 11.782 -4.997 -2.801 1.00 96.25 202 VAL A C 1
ATOM 1570 O O . VAL A 1 202 ? 10.654 -5.222 -3.239 1.00 96.25 202 VAL A O 1
ATOM 1573 N N . ASN A 1 203 ? 12.063 -5.058 -1.498 1.00 92.56 203 ASN A N 1
ATOM 1574 C CA . ASN A 1 203 ? 11.119 -5.557 -0.484 1.00 92.56 203 ASN A CA 1
ATOM 1575 C C . ASN A 1 203 ? 10.471 -6.900 -0.888 1.00 92.56 203 ASN A C 1
ATOM 1577 O O . ASN A 1 203 ? 9.269 -7.094 -0.730 1.00 92.56 203 ASN A O 1
ATOM 1581 N N . GLY A 1 204 ? 11.259 -7.806 -1.480 1.00 91.00 204 GLY A N 1
ATOM 1582 C CA . GLY A 1 204 ? 10.795 -9.107 -1.981 1.00 91.00 204 GLY A CA 1
ATOM 1583 C C . GLY A 1 204 ? 10.130 -9.088 -3.366 1.00 91.00 204 GLY A C 1
ATOM 1584 O O . GLY A 1 204 ? 9.846 -10.151 -3.909 1.00 91.00 204 GLY A O 1
ATOM 1585 N N . ASN A 1 205 ? 9.912 -7.917 -3.976 1.00 93.25 205 ASN A N 1
ATOM 1586 C CA . ASN A 1 205 ? 9.384 -7.813 -5.338 1.00 93.25 205 ASN A CA 1
ATOM 1587 C C . ASN A 1 205 ? 10.490 -8.052 -6.358 1.00 93.25 205 ASN A C 1
ATOM 1589 O O . ASN A 1 205 ? 11.416 -7.246 -6.442 1.00 93.25 205 ASN A O 1
ATOM 1593 N N . TYR A 1 206 ? 10.363 -9.113 -7.152 1.00 96.12 206 TYR A N 1
ATOM 1594 C CA . TYR A 1 206 ? 11.242 -9.370 -8.289 1.00 96.12 206 TYR A CA 1
ATOM 1595 C C . TYR A 1 206 ? 10.847 -8.485 -9.476 1.00 96.12 206 TYR A C 1
ATOM 1597 O O . TYR A 1 206 ? 9.735 -8.592 -9.998 1.00 96.12 206 TYR A O 1
ATOM 1605 N N . ILE A 1 207 ? 11.761 -7.612 -9.898 1.00 97.75 207 ILE A N 1
ATOM 1606 C CA . ILE A 1 207 ? 11.546 -6.633 -10.963 1.00 97.75 207 ILE A CA 1
ATOM 1607 C C . ILE A 1 207 ? 12.586 -6.860 -12.057 1.00 97.75 207 ILE A C 1
ATOM 1609 O O . ILE A 1 207 ? 13.767 -6.549 -11.881 1.00 97.75 207 ILE A O 1
ATOM 1613 N N . GLN A 1 208 ? 12.128 -7.340 -13.210 1.00 97.88 208 GLN A N 1
ATOM 1614 C CA . GLN A 1 208 ? 12.972 -7.552 -14.380 1.00 97.88 208 GLN A CA 1
ATOM 1615 C C . GLN A 1 208 ? 13.351 -6.215 -15.029 1.00 97.88 208 GLN A C 1
ATOM 1617 O O . GLN A 1 208 ? 12.475 -5.434 -15.405 1.00 97.88 208 GLN A O 1
ATOM 1622 N N . PHE A 1 209 ? 14.639 -5.959 -15.250 1.00 97.25 209 PHE A N 1
ATOM 1623 C CA . PHE A 1 209 ? 15.073 -4.880 -16.133 1.00 97.25 209 PHE A CA 1
ATOM 1624 C C . PHE A 1 209 ? 15.231 -5.414 -17.553 1.00 97.25 209 PHE A C 1
ATOM 1626 O O . PHE A 1 209 ? 16.031 -6.306 -17.823 1.00 97.25 209 PHE A O 1
ATOM 1633 N N . ILE A 1 210 ? 14.456 -4.848 -18.472 1.00 96.31 210 ILE A N 1
ATOM 1634 C CA . ILE A 1 210 ? 14.462 -5.213 -19.888 1.00 96.31 210 ILE A CA 1
ATOM 1635 C C . ILE A 1 210 ? 15.172 -4.104 -20.656 1.00 96.31 210 ILE A C 1
ATOM 1637 O O . ILE A 1 210 ? 14.898 -2.918 -20.454 1.00 96.31 210 ILE A O 1
ATOM 1641 N N . ARG A 1 211 ? 16.101 -4.480 -21.537 1.00 94.50 211 ARG A N 1
ATOM 1642 C CA . ARG A 1 211 ? 16.845 -3.529 -22.367 1.00 94.50 211 ARG A CA 1
ATOM 1643 C C . ARG A 1 211 ? 16.287 -3.506 -23.780 1.00 94.50 211 ARG A C 1
ATOM 1645 O O . ARG A 1 211 ? 16.377 -4.510 -24.474 1.00 94.50 211 ARG A O 1
ATOM 1652 N N . ALA A 1 212 ? 15.772 -2.357 -24.201 1.00 93.50 212 ALA A N 1
ATOM 1653 C CA . ALA A 1 212 ? 15.228 -2.173 -25.542 1.00 93.50 212 ALA A CA 1
ATOM 1654 C C . ALA A 1 212 ? 15.345 -0.717 -25.995 1.00 93.50 212 ALA A C 1
ATOM 1656 O O . ALA A 1 212 ? 15.349 0.209 -25.173 1.00 93.50 212 ALA A O 1
ATOM 1657 N N . SER A 1 213 ? 15.472 -0.513 -27.305 1.00 89.94 213 SER A N 1
ATOM 1658 C CA . SER A 1 213 ? 15.525 0.831 -27.895 1.00 89.94 213 SER A CA 1
ATOM 1659 C C . SER A 1 213 ? 14.162 1.290 -28.402 1.00 89.94 213 SER A C 1
ATOM 1661 O O . SER A 1 213 ? 13.894 2.495 -28.420 1.00 89.94 213 SER A O 1
ATOM 1663 N N . SER A 1 214 ? 13.301 0.343 -28.767 1.00 91.19 214 SER A N 1
ATOM 1664 C CA . SER A 1 214 ? 11.948 0.575 -29.260 1.00 91.19 214 SER A CA 1
ATOM 1665 C C . SER A 1 214 ? 10.947 -0.411 -28.630 1.00 91.19 214 SER A C 1
ATOM 1667 O O . SER A 1 214 ? 11.369 -1.490 -28.206 1.00 91.19 214 SER A O 1
ATOM 1669 N N . PRO A 1 215 ? 9.653 -0.047 -28.507 1.00 92.81 215 PRO A N 1
ATOM 1670 C CA . PRO A 1 215 ? 8.626 -0.933 -27.947 1.00 92.81 215 PRO A CA 1
ATOM 1671 C C . PRO A 1 215 ? 8.509 -2.282 -28.669 1.00 92.81 215 PRO A C 1
ATOM 1673 O O . PRO A 1 215 ? 8.393 -3.313 -28.016 1.00 92.81 215 PRO A O 1
ATOM 1676 N N . GLU A 1 216 ? 8.641 -2.281 -29.996 1.00 92.38 216 GLU A N 1
ATOM 1677 C CA . GLU A 1 216 ? 8.438 -3.445 -30.869 1.00 92.38 216 GLU A CA 1
ATOM 1678 C C . GLU A 1 216 ? 9.536 -4.512 -30.728 1.00 92.38 216 GLU A C 1
ATOM 1680 O O . GLU A 1 216 ? 9.391 -5.643 -31.186 1.00 92.38 216 GLU A O 1
ATOM 1685 N N . GLU A 1 217 ? 10.668 -4.174 -30.102 1.00 92.50 217 GLU A N 1
ATOM 1686 C CA . GLU A 1 217 ? 11.752 -5.124 -29.822 1.00 92.50 217 GLU A CA 1
ATOM 1687 C C . GLU A 1 217 ? 11.426 -6.071 -28.655 1.00 92.50 217 GLU A C 1
ATOM 1689 O O . GLU A 1 217 ? 12.173 -7.024 -28.405 1.00 92.50 217 GLU A O 1
ATOM 1694 N N . ILE A 1 218 ? 10.361 -5.796 -27.897 1.00 93.50 218 ILE A N 1
ATOM 1695 C CA . ILE A 1 218 ? 10.130 -6.412 -26.595 1.00 93.50 218 ILE A CA 1
ATOM 1696 C C . ILE A 1 218 ? 9.060 -7.484 -26.683 1.00 93.50 218 ILE A C 1
ATOM 1698 O O . ILE A 1 218 ? 7.911 -7.226 -27.007 1.00 93.50 218 ILE A O 1
ATOM 1702 N N . ASP A 1 219 ? 9.431 -8.685 -26.260 1.00 93.06 219 ASP A N 1
ATOM 1703 C CA . ASP A 1 219 ? 8.489 -9.766 -26.013 1.00 93.06 219 ASP A CA 1
ATOM 1704 C C . ASP A 1 219 ? 8.411 -10.030 -24.505 1.00 93.06 219 ASP A C 1
ATOM 1706 O O . ASP A 1 219 ? 9.283 -10.683 -23.923 1.00 93.06 219 ASP A O 1
ATOM 1710 N N . TYR A 1 220 ? 7.369 -9.493 -23.864 1.00 94.62 220 TYR A N 1
ATOM 1711 C CA . TYR A 1 220 ? 7.142 -9.629 -22.422 1.00 94.62 220 TYR A CA 1
ATOM 1712 C C . TYR A 1 220 ? 6.830 -11.069 -21.993 1.00 94.62 220 TYR A C 1
ATOM 1714 O O . TYR A 1 220 ? 7.073 -11.434 -20.839 1.00 94.62 220 TYR A O 1
ATOM 1722 N N . THR A 1 221 ? 6.360 -11.916 -22.914 1.00 94.06 221 THR A N 1
ATOM 1723 C CA . THR A 1 221 ? 5.975 -13.298 -22.598 1.00 94.06 221 THR A CA 1
ATOM 1724 C C . THR A 1 221 ? 7.172 -14.156 -22.192 1.00 94.06 221 THR A C 1
ATOM 1726 O O . THR A 1 221 ? 7.025 -15.066 -21.376 1.00 94.06 221 THR A O 1
ATOM 1729 N N . LYS A 1 222 ? 8.380 -13.803 -22.657 1.00 94.31 222 LYS A N 1
ATOM 1730 C CA . LYS A 1 222 ? 9.657 -14.413 -22.239 1.00 94.31 222 LYS A CA 1
ATOM 1731 C C . LYS A 1 222 ? 9.947 -14.269 -20.744 1.00 94.31 222 LYS A C 1
ATOM 1733 O O . LYS A 1 222 ? 10.737 -15.041 -20.212 1.00 94.31 222 LYS A O 1
ATOM 1738 N N . TYR A 1 223 ? 9.311 -13.304 -20.084 1.00 93.69 223 TYR A N 1
ATOM 1739 C CA . TYR A 1 223 ? 9.462 -13.016 -18.657 1.00 93.69 223 TYR A CA 1
ATOM 1740 C C . TYR A 1 223 ? 8.230 -13.431 -17.839 1.00 93.69 223 TYR A C 1
ATOM 1742 O O . TYR A 1 223 ? 8.071 -13.002 -16.695 1.00 93.69 223 TYR A O 1
ATOM 1750 N N . ASP A 1 224 ? 7.339 -14.238 -18.430 1.00 93.44 224 ASP A N 1
ATOM 1751 C CA . ASP A 1 224 ? 6.062 -14.650 -17.837 1.00 93.44 224 ASP A CA 1
ATOM 1752 C C . ASP A 1 224 ? 5.192 -13.453 -17.408 1.00 93.44 224 ASP A C 1
ATOM 1754 O O . ASP A 1 224 ? 4.610 -13.408 -16.319 1.00 93.44 224 ASP A O 1
ATOM 1758 N N . ILE A 1 225 ? 5.161 -12.428 -18.264 1.00 93.94 225 ILE A N 1
ATOM 1759 C CA . ILE A 1 225 ? 4.303 -11.253 -18.118 1.00 93.94 225 ILE A CA 1
ATOM 1760 C C . ILE A 1 225 ? 3.311 -11.254 -19.280 1.00 93.94 225 ILE A C 1
ATOM 1762 O O . ILE A 1 225 ? 3.704 -11.309 -20.447 1.00 93.94 225 ILE A O 1
ATOM 1766 N N . LYS A 1 226 ? 2.020 -11.210 -18.947 1.00 91.31 226 LYS A N 1
ATOM 1767 C CA . LYS A 1 226 ? 0.891 -11.215 -19.888 1.00 91.31 226 LYS A CA 1
ATOM 1768 C C . LYS A 1 226 ? -0.124 -10.167 -19.444 1.00 91.31 226 LYS A C 1
ATOM 1770 O O . LYS A 1 226 ? -0.250 -9.925 -18.247 1.00 91.31 226 LYS A O 1
ATOM 1775 N N . ASP A 1 227 ? -0.802 -9.536 -20.403 1.00 90.56 227 ASP A N 1
ATOM 1776 C CA . ASP A 1 227 ? -1.880 -8.561 -20.163 1.00 90.56 227 ASP A CA 1
ATOM 1777 C C . ASP A 1 227 ? -1.514 -7.432 -19.178 1.00 90.56 227 ASP A C 1
ATOM 1779 O O . ASP A 1 227 ? -2.330 -6.973 -18.376 1.00 90.56 227 ASP A O 1
ATOM 1783 N N . ALA A 1 228 ? -0.257 -6.986 -19.214 1.00 93.88 228 ALA A N 1
ATOM 1784 C CA . ALA A 1 228 ? 0.250 -5.968 -18.307 1.00 93.88 228 ALA A CA 1
ATOM 1785 C C . ALA A 1 228 ? -0.142 -4.548 -18.731 1.00 93.88 228 ALA A C 1
ATOM 1787 O O . ALA A 1 228 ? -0.201 -4.211 -19.913 1.00 93.88 228 ALA A O 1
ATOM 1788 N N . ILE A 1 229 ? -0.311 -3.670 -17.744 1.00 95.12 229 ILE A N 1
ATOM 1789 C CA . ILE A 1 229 ? -0.417 -2.232 -17.984 1.00 95.12 229 ILE A CA 1
ATOM 1790 C C . ILE A 1 229 ? 0.990 -1.673 -18.190 1.00 95.12 229 ILE A C 1
ATOM 1792 O O . ILE A 1 229 ? 1.819 -1.703 -17.277 1.00 95.12 229 ILE A O 1
ATOM 1796 N N . VAL A 1 230 ? 1.244 -1.103 -19.366 1.00 95.94 230 VAL A N 1
ATOM 1797 C CA . VAL A 1 230 ? 2.481 -0.368 -19.649 1.00 95.94 230 VAL A CA 1
ATOM 1798 C C . VAL A 1 230 ? 2.293 1.104 -19.304 1.00 95.94 230 VAL A C 1
ATOM 1800 O O . VAL A 1 230 ? 1.372 1.764 -19.786 1.00 95.94 230 VAL A O 1
ATOM 1803 N N . VAL A 1 231 ? 3.190 1.640 -18.478 1.00 96.50 231 VAL A N 1
ATOM 1804 C CA . VAL A 1 231 ? 3.238 3.067 -18.155 1.00 96.50 231 VAL A CA 1
ATOM 1805 C C . VAL A 1 231 ? 4.494 3.682 -18.742 1.00 96.50 231 VAL A C 1
ATOM 1807 O O . VAL A 1 231 ? 5.589 3.560 -18.183 1.00 96.50 231 VAL A O 1
ATOM 1810 N N . ASP A 1 232 ? 4.316 4.371 -19.869 1.00 95.62 232 ASP A N 1
ATOM 1811 C CA . ASP A 1 232 ? 5.386 5.122 -20.510 1.00 95.62 232 ASP A CA 1
ATOM 1812 C C . ASP A 1 232 ? 5.654 6.435 -19.784 1.00 95.62 232 ASP A C 1
ATOM 1814 O O . ASP A 1 232 ? 4.876 7.387 -19.817 1.00 95.62 232 ASP A O 1
ATOM 1818 N N . ASN A 1 233 ? 6.796 6.467 -19.106 1.00 94.38 233 ASN A N 1
ATOM 1819 C CA . ASN A 1 233 ? 7.281 7.622 -18.370 1.00 94.38 233 ASN A CA 1
ATOM 1820 C C . ASN A 1 233 ? 8.592 8.169 -18.963 1.00 94.38 233 ASN A C 1
ATOM 1822 O O . ASN A 1 233 ? 9.282 8.968 -18.322 1.00 94.38 233 ASN A O 1
ATOM 1826 N N . THR A 1 234 ? 8.936 7.773 -20.196 1.00 91.81 234 THR A N 1
ATOM 1827 C CA . THR A 1 234 ? 10.117 8.286 -20.909 1.00 91.81 234 THR A CA 1
ATOM 1828 C C . THR A 1 234 ? 9.919 9.713 -21.399 1.00 91.81 234 THR A C 1
ATOM 1830 O O . THR A 1 234 ? 10.890 10.459 -21.538 1.00 91.81 234 THR A O 1
ATOM 1833 N N . GLY A 1 235 ? 8.669 10.085 -21.691 1.00 87.69 235 GLY A N 1
ATOM 1834 C CA . GLY A 1 235 ? 8.322 11.349 -22.328 1.00 87.69 235 GLY A CA 1
ATOM 1835 C C . GLY A 1 235 ? 8.799 11.463 -23.779 1.00 87.69 235 GLY A C 1
ATOM 1836 O O . GLY A 1 235 ? 8.813 12.581 -24.297 1.00 87.69 235 GLY A O 1
ATOM 1837 N N . VAL A 1 236 ? 9.210 10.356 -24.413 1.00 89.62 236 VAL A N 1
ATOM 1838 C CA . VAL A 1 236 ? 9.553 10.287 -25.844 1.00 89.62 236 VAL A CA 1
ATOM 1839 C C . VAL A 1 236 ? 8.278 10.180 -26.676 1.00 89.62 236 VAL A C 1
ATOM 1841 O O . VAL A 1 236 ? 8.087 10.960 -27.604 1.00 89.62 236 VAL A O 1
ATOM 1844 N N . PHE A 1 237 ? 7.379 9.277 -26.288 1.00 89.56 237 PHE A N 1
ATOM 1845 C CA . PHE A 1 237 ? 6.066 9.101 -26.899 1.00 89.56 237 PHE A CA 1
ATOM 1846 C C . PHE A 1 237 ? 5.034 9.916 -26.117 1.00 89.56 237 PHE A C 1
ATOM 1848 O O . PHE A 1 237 ? 4.968 9.831 -24.891 1.00 89.56 237 PHE A O 1
ATOM 1855 N N . ARG A 1 238 ? 4.285 10.784 -26.805 1.00 91.00 238 ARG A N 1
ATOM 1856 C CA . ARG A 1 238 ? 3.373 11.755 -26.161 1.00 91.00 238 ARG A CA 1
ATOM 1857 C C . ARG A 1 238 ? 1.990 11.820 -26.789 1.00 91.00 238 ARG A C 1
ATOM 1859 O O . ARG A 1 238 ? 1.104 12.467 -26.237 1.00 91.00 238 ARG A O 1
ATOM 1866 N N . ASP A 1 239 ? 1.814 11.186 -27.935 1.00 93.50 239 ASP A N 1
ATOM 1867 C CA . ASP A 1 239 ? 0.561 11.124 -28.662 1.00 93.50 239 ASP A CA 1
ATOM 1868 C C . ASP A 1 239 ? 0.056 9.683 -28.741 1.00 93.50 239 ASP A C 1
ATOM 1870 O O . ASP A 1 239 ? 0.725 8.721 -28.355 1.00 93.50 239 ASP A O 1
ATOM 1874 N N . ARG A 1 240 ? -1.185 9.551 -29.212 1.00 94.00 240 ARG A N 1
ATOM 1875 C CA . ARG A 1 240 ? -1.840 8.255 -29.368 1.00 94.00 240 ARG A CA 1
ATOM 1876 C C . ARG A 1 240 ? -1.050 7.345 -30.304 1.00 94.00 240 ARG A C 1
ATOM 1878 O O . ARG A 1 240 ? -0.944 6.164 -30.009 1.00 94.00 240 ARG A O 1
ATOM 1885 N N . GLU A 1 241 ? -0.526 7.877 -31.403 1.00 93.44 241 GLU A N 1
ATOM 1886 C CA . GLU A 1 241 ? 0.212 7.100 -32.403 1.00 93.44 241 GLU A CA 1
ATOM 1887 C C . GLU A 1 241 ? 1.491 6.506 -31.803 1.00 93.44 241 GLU A C 1
ATOM 1889 O O . GLU A 1 241 ? 1.670 5.292 -31.831 1.00 93.44 241 GLU A O 1
ATOM 1894 N N . GLY A 1 242 ? 2.315 7.323 -31.142 1.00 92.81 242 GLY A N 1
ATOM 1895 C CA . GLY A 1 242 ? 3.532 6.863 -30.484 1.00 92.81 242 GLY A CA 1
ATOM 1896 C C . GLY A 1 242 ? 3.276 5.875 -29.346 1.00 92.81 242 GLY A C 1
ATOM 1897 O O . GLY A 1 242 ? 4.027 4.918 -29.201 1.00 92.81 242 GLY A O 1
ATOM 1898 N N . LEU A 1 243 ? 2.216 6.072 -28.555 1.00 93.44 243 LEU A N 1
ATOM 1899 C CA . LEU A 1 243 ? 1.860 5.150 -27.468 1.00 93.44 243 LEU A CA 1
ATOM 1900 C C . LEU A 1 243 ? 1.233 3.841 -27.966 1.00 93.44 243 LEU A C 1
ATOM 1902 O O . LEU A 1 243 ? 1.370 2.822 -27.294 1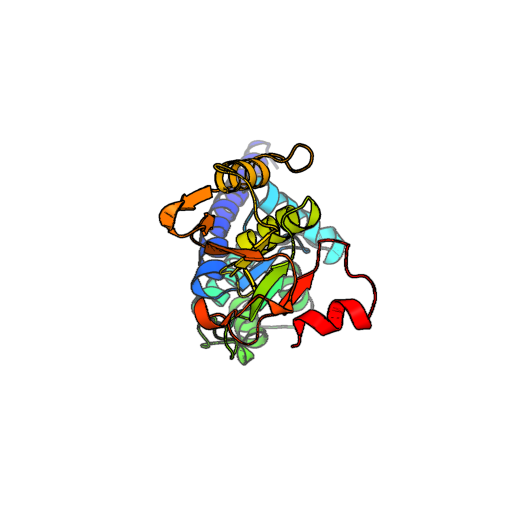.00 93.44 243 LEU A O 1
ATOM 1906 N N . SER A 1 244 ? 0.571 3.847 -29.128 1.00 93.88 244 SER A N 1
ATOM 1907 C CA . SER A 1 244 ? -0.048 2.638 -29.698 1.00 93.88 244 SER A CA 1
ATOM 1908 C C . SER A 1 244 ? 0.988 1.585 -30.092 1.00 93.88 244 SER A C 1
ATOM 1910 O O . SER A 1 244 ? 0.651 0.412 -30.139 1.00 93.88 244 SER A O 1
ATOM 1912 N N . ARG A 1 245 ? 2.252 1.983 -30.274 1.00 93.81 245 ARG A N 1
ATOM 1913 C CA . ARG A 1 245 ? 3.385 1.082 -30.531 1.00 93.81 245 ARG A CA 1
ATOM 1914 C C . ARG A 1 245 ? 3.629 0.060 -29.416 1.00 93.81 245 ARG A C 1
ATOM 1916 O O . ARG A 1 245 ? 4.229 -0.969 -29.666 1.00 93.81 245 ARG A O 1
ATOM 1923 N N . HIS A 1 246 ? 3.179 0.329 -28.186 1.00 92.31 246 HIS A N 1
ATOM 1924 C CA . HIS A 1 246 ? 3.260 -0.633 -27.073 1.00 92.31 246 HIS A CA 1
ATOM 1925 C C . HIS A 1 246 ? 2.189 -1.735 -27.139 1.00 92.31 246 HIS A C 1
ATOM 1927 O O . HIS A 1 246 ? 2.200 -2.628 -26.298 1.00 92.31 246 HIS A O 1
ATOM 1933 N N . LEU A 1 247 ? 1.222 -1.627 -28.059 1.00 89.44 247 LEU A N 1
ATOM 1934 C CA . LEU A 1 247 ? 0.140 -2.602 -28.241 1.00 89.44 247 LEU A CA 1
ATOM 1935 C C . LEU A 1 247 ? 0.444 -3.640 -29.331 1.00 89.44 247 LEU A C 1
ATOM 1937 O O . LEU A 1 247 ? -0.347 -4.571 -29.491 1.00 89.44 247 LEU A O 1
ATOM 1941 N N . GLU A 1 248 ? 1.512 -3.430 -30.104 1.00 78.06 248 GLU A N 1
ATOM 1942 C CA . GLU A 1 248 ? 1.988 -4.337 -31.158 1.00 78.06 248 GLU A CA 1
ATOM 1943 C C . GLU A 1 248 ? 2.809 -5.487 -30.565 1.00 78.06 248 GLU A C 1
ATOM 1945 O O . GLU A 1 248 ? 2.624 -6.628 -31.049 1.00 78.06 248 GLU A O 1
#